Protein AF-A0A0F9Q976-F1 (afdb_monomer)

Sequence (298 aa):
MAKRFLDHSPHTVALVGMGPSIADLLTETLTQEFMPDFADEFWTINMASNMVHSDLVFWMDDLKDQERFKPGLMAVLRRRGTNVITSKAYPEILPNSYDFPLDKVGALAIDVFGKPYLNNGVAMAIAYALTRGVKIMKIYGADFSYPNRDYAESGRACVEAWIAVASARDMMQIQLCPKTSLFDSVLDKGVYGYSEQPIITLPNGDEYKYRSPGEVTAAYVAEDSSGKPSEEEKNDGIRGNVPGTESGVSDDSGDAPNGSNGADSTPPTGFARPGESLRDSGEAGRDEDGNSPGVAGG

Foldseek 3Di:
DDAFADDDFWQFEEEAEAAPQLVLVCVVCVVVVVDCPPTVFYEYEDCSVVVDPGQEYEPADDLVVCCVVPVVSLVVQQVVLHAYEYCGDDCVSHVRYGYQPQVQLQVVCCVQPVGSLDDDSLLSVLSSNLSSQHAEYEYGRLAQDDPPPPDPRPCLVSNLSSVCVCVVVNRYQYAYRQCHPRVPSVVDPADPPDPAHDWDQDPVRATETDDRSVRVPDDDDDDDPPPDDDPVVPDDSHPYDDSGDDDDDDDDDDDDDDDDDDDDDDDDDDDDDDDDDDDDDDDDDDDDDDDDDDDDDD

Secondary structure (DSSP, 8-state):
----------SEEEEE-SSTTHHHHHHHHHHTTT-TTS-SEEEEEGGGGGTS--SEEE--S-HHHHHHH-HHHHHHHHHHT-EEEESS--TTT-TTEEE--HHHHHHHHHHHHSS----SHHHHHHHHHHHHT--EEEEES-----TT-SSS-TTHHHHHHHHHHHHHTTS-EEEE-TT--GGGGGG--SSTT-SSPPEEE-TTS-EEE---HHHH--------TTTPPPGGGGS-------TT--PPPP------------------------------------------------

pLDDT: mean 74.38, std 26.74, range [26.28, 98.44]

Mean predicted aligned error: 14.95 Å

Organism: NCBI:txid412755

Nearest PDB structures (foldseek):
  3pvz-assembly2_C  TM=3.420E-01  e=1.094E-01  Aliivibrio fischeri ES114
  3pvz-assembly1_B  TM=3.008E-01  e=6.611E-02  Aliivibrio fischeri ES114
  3tva-assembly1_A  TM=2.465E-01  e=9.643E-02  Planctopirus limnophila DSM 3776
  3tva-assembly2_B  TM=2.423E-01  e=1.027E-01  Planctopirus limnophila DSM 3776
  3ow1-assembly3_E  TM=1.554E-01  e=1.027E-01  Chromohalobacter israelensis

Solvent-accessible surface area (backbone atoms only — not comparable to full-atom values): 18846 Å² total; per-residue (Å²): 131,83,88,45,70,81,90,76,70,53,52,30,34,35,40,33,33,78,25,80,28,37,58,50,53,51,59,57,40,72,75,50,72,68,46,80,83,76,39,74,36,33,34,17,36,56,71,28,49,78,81,45,85,49,59,33,31,43,39,54,62,51,55,70,62,42,43,72,75,39,45,71,59,45,52,50,50,50,71,69,61,46,37,30,36,14,64,48,53,44,51,91,74,29,72,46,35,15,26,52,64,54,68,65,40,33,52,54,27,33,74,75,68,74,37,64,80,59,80,44,62,68,32,45,52,53,47,46,36,62,77,53,59,24,43,35,39,38,44,26,8,67,44,53,69,64,94,93,51,94,80,82,40,77,45,50,71,45,35,51,51,52,51,49,51,27,50,77,64,75,57,26,49,62,27,61,45,73,64,25,41,55,93,40,46,60,70,57,77,67,67,83,94,53,96,64,82,65,73,46,73,44,98,87,70,51,49,38,54,79,72,52,73,76,66,72,59,58,75,89,70,86,70,69,89,83,78,64,85,64,84,71,81,78,70,72,101,61,65,67,72,64,73,57,64,90,84,85,83,92,82,92,82,89,85,88,91,86,81,92,84,89,88,90,87,86,88,82,89,84,91,82,86,87,88,81,83,92,78,87,85,83,91,85,78,90,81,82,89,82,81,88,82,88,84,88,89,136

Structure (mmCIF, N/CA/C/O backbone):
data_AF-A0A0F9Q976-F1
#
_entry.id   AF-A0A0F9Q976-F1
#
loop_
_atom_site.group_PDB
_atom_site.id
_atom_site.type_symbol
_atom_site.label_atom_id
_atom_site.label_alt_id
_atom_site.label_comp_id
_atom_site.label_asym_id
_atom_site.label_entity_id
_atom_site.label_seq_id
_atom_site.pdbx_PDB_ins_code
_atom_site.Cartn_x
_atom_site.Cartn_y
_atom_site.Cartn_z
_atom_site.occupancy
_atom_site.B_iso_or_equiv
_atom_site.auth_seq_id
_atom_site.auth_comp_id
_atom_site.auth_asym_id
_atom_site.auth_atom_id
_atom_site.pdbx_PDB_model_num
ATOM 1 N N . MET A 1 1 ? -11.245 -6.817 25.458 1.00 64.19 1 MET A N 1
ATOM 2 C CA . MET A 1 1 ? -12.264 -6.279 24.531 1.00 64.19 1 MET A CA 1
ATOM 3 C C . MET A 1 1 ? -12.308 -7.182 23.312 1.00 64.19 1 MET A C 1
ATOM 5 O O . MET A 1 1 ? -11.272 -7.748 22.981 1.00 64.19 1 MET A O 1
ATOM 9 N N . ALA A 1 2 ? -13.481 -7.372 22.709 1.00 84.12 2 ALA A N 1
ATOM 10 C CA . ALA A 1 2 ? -13.593 -8.101 21.447 1.00 84.12 2 ALA A CA 1
ATOM 11 C C . ALA A 1 2 ? -12.893 -7.311 20.328 1.00 84.12 2 ALA A C 1
ATOM 13 O O . ALA A 1 2 ? -12.964 -6.082 20.339 1.00 84.12 2 ALA A O 1
ATOM 14 N N . LYS A 1 3 ? -12.216 -8.004 19.401 1.00 91.44 3 LYS A N 1
ATOM 15 C CA . LYS A 1 3 ? -11.636 -7.366 18.209 1.00 91.44 3 LYS A CA 1
ATOM 16 C C . LYS A 1 3 ? -12.763 -6.806 17.332 1.00 91.44 3 LYS A C 1
ATOM 18 O O . LYS A 1 3 ? -13.793 -7.462 17.167 1.00 91.44 3 LYS A O 1
ATOM 23 N N . ARG A 1 4 ? -12.567 -5.616 16.769 1.00 95.81 4 ARG A N 1
ATOM 24 C CA . ARG A 1 4 ? -13.492 -4.904 15.885 1.00 95.81 4 ARG A CA 1
ATOM 25 C C . ARG A 1 4 ? -12.867 -4.785 14.499 1.00 95.81 4 ARG A C 1
ATOM 27 O O . ARG A 1 4 ? -12.051 -3.905 14.267 1.00 95.81 4 ARG A O 1
ATOM 34 N N . PHE A 1 5 ? -13.262 -5.645 13.569 1.00 96.81 5 PHE A N 1
ATOM 35 C CA . PHE A 1 5 ? -12.779 -5.594 12.187 1.00 96.81 5 PHE A CA 1
ATOM 36 C C . PHE A 1 5 ? -13.716 -4.778 11.299 1.00 96.81 5 PHE A C 1
ATOM 38 O O . PHE A 1 5 ? -14.930 -4.807 11.494 1.00 96.81 5 PHE A O 1
ATOM 45 N N . LEU A 1 6 ? -13.147 -4.050 10.338 1.00 96.44 6 LEU A N 1
ATOM 46 C CA . LEU A 1 6 ? -13.920 -3.363 9.308 1.00 96.44 6 LEU A CA 1
ATOM 47 C C . LEU A 1 6 ? -14.463 -4.391 8.308 1.00 96.44 6 LEU A C 1
ATOM 49 O O . LEU A 1 6 ? -13.721 -5.278 7.867 1.00 96.44 6 LEU A O 1
ATOM 53 N N . ASP A 1 7 ? -15.742 -4.268 7.958 1.00 93.31 7 ASP A N 1
ATOM 54 C CA . ASP A 1 7 ? -16.379 -5.111 6.953 1.00 93.31 7 ASP A CA 1
ATOM 55 C C . ASP A 1 7 ? -16.677 -4.318 5.681 1.00 93.31 7 ASP A C 1
ATOM 57 O O . ASP A 1 7 ? -17.561 -3.467 5.661 1.00 93.31 7 ASP A O 1
ATOM 61 N N . HIS A 1 8 ? -15.880 -4.576 4.646 1.00 94.38 8 HIS A N 1
ATOM 62 C CA . HIS A 1 8 ? -15.973 -3.961 3.324 1.00 94.38 8 HIS A CA 1
ATOM 63 C C . HIS A 1 8 ? -15.209 -4.802 2.288 1.00 94.38 8 HIS A C 1
ATOM 65 O O . HIS A 1 8 ? -14.290 -5.550 2.636 1.00 94.38 8 HIS A O 1
ATOM 71 N N . SER A 1 9 ? -15.583 -4.743 1.018 1.00 93.69 9 SER A N 1
ATOM 72 C CA . SER A 1 9 ? -14.962 -5.567 -0.028 1.00 93.69 9 SER A CA 1
ATOM 73 C C . SER A 1 9 ? -14.831 -4.785 -1.335 1.00 93.69 9 SER A C 1
ATOM 75 O O . SER A 1 9 ? -15.516 -5.130 -2.300 1.00 93.69 9 SER A O 1
ATOM 77 N N . PRO A 1 10 ? -14.005 -3.722 -1.363 1.00 96.75 10 PRO A N 1
ATOM 78 C CA . PRO A 1 10 ? -13.758 -2.986 -2.595 1.00 96.75 10 PRO A CA 1
ATOM 79 C C . PRO A 1 10 ? -13.066 -3.887 -3.621 1.00 96.75 10 P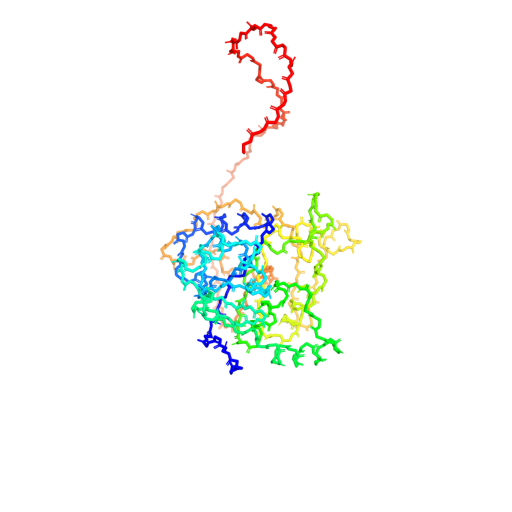RO A C 1
ATOM 81 O O . PRO A 1 10 ? -12.216 -4.715 -3.274 1.00 96.75 10 PRO A O 1
ATOM 84 N N . HIS A 1 11 ? -13.433 -3.725 -4.886 1.00 96.06 11 HIS A N 1
ATOM 85 C CA . HIS A 1 11 ? -12.792 -4.388 -6.012 1.00 96.06 11 HIS A CA 1
ATOM 86 C C . HIS A 1 11 ? -11.508 -3.650 -6.411 1.00 96.06 11 HIS A C 1
ATOM 88 O O . HIS A 1 11 ? -10.460 -4.284 -6.575 1.00 96.06 11 HIS A O 1
ATOM 94 N N . THR A 1 12 ? -11.574 -2.321 -6.504 1.00 95.56 12 THR A N 1
ATOM 95 C CA . THR A 1 12 ? -10.474 -1.442 -6.918 1.00 95.56 12 THR A CA 1
ATOM 96 C C . THR A 1 12 ? -10.137 -0.445 -5.815 1.00 95.56 12 THR A C 1
ATOM 98 O O . THR A 1 12 ? -11.009 0.265 -5.322 1.00 95.56 12 THR A O 1
ATOM 101 N N . VAL A 1 13 ? -8.861 -0.353 -5.444 1.00 97.06 13 VAL A N 1
ATOM 102 C CA . VAL A 1 13 ? -8.382 0.526 -4.367 1.00 97.06 13 VAL A CA 1
ATOM 103 C C . VAL A 1 13 ? -7.260 1.432 -4.858 1.00 97.06 13 VAL A C 1
ATOM 105 O O . VAL A 1 13 ? -6.313 0.965 -5.492 1.00 97.06 13 VAL A O 1
ATOM 108 N N . ALA A 1 14 ? -7.309 2.709 -4.482 1.00 96.25 14 ALA A N 1
ATOM 109 C CA . ALA A 1 14 ? -6.171 3.619 -4.575 1.00 96.25 14 ALA A CA 1
ATOM 110 C C . ALA A 1 14 ? -5.475 3.732 -3.209 1.00 96.25 14 ALA A C 1
ATOM 112 O O . ALA A 1 14 ? -6.012 4.323 -2.273 1.00 96.25 14 ALA A O 1
ATOM 113 N N . LEU A 1 15 ? -4.275 3.164 -3.083 1.00 98.06 15 LEU A N 1
ATOM 114 C CA . LEU A 1 15 ? -3.433 3.244 -1.893 1.00 98.06 15 LEU A CA 1
ATOM 115 C C . LEU A 1 15 ? -2.485 4.444 -1.987 1.00 98.06 15 LEU A C 1
ATOM 117 O O . LEU A 1 15 ? -1.652 4.524 -2.889 1.00 98.06 15 LEU A O 1
ATOM 121 N N . VAL A 1 16 ? -2.572 5.353 -1.018 1.00 97.12 16 VAL A N 1
ATOM 122 C CA . VAL A 1 16 ? -1.861 6.635 -1.033 1.00 97.12 16 VAL A CA 1
ATOM 123 C C . VAL A 1 16 ? -0.968 6.782 0.200 1.00 97.12 16 VAL A C 1
ATOM 125 O O . VAL A 1 16 ? -1.430 6.891 1.341 1.00 97.12 16 VAL A O 1
ATOM 128 N N . GLY A 1 17 ? 0.340 6.785 -0.038 1.00 95.06 17 GLY A N 1
ATOM 129 C CA . GLY A 1 17 ? 1.380 7.099 0.936 1.00 95.06 17 GLY A CA 1
ATOM 130 C C . GLY A 1 17 ? 1.711 8.594 1.002 1.00 95.06 17 GLY A C 1
ATOM 131 O O . GLY A 1 17 ? 0.929 9.442 0.587 1.00 95.06 17 GLY A O 1
ATOM 132 N N . MET A 1 18 ? 2.875 8.928 1.563 1.00 91.12 18 MET A N 1
ATOM 133 C CA . MET A 1 18 ? 3.323 10.317 1.789 1.00 91.12 18 MET A CA 1
ATOM 134 C C . MET A 1 18 ? 4.567 10.701 0.968 1.00 91.12 18 MET A C 1
ATOM 136 O O . MET A 1 18 ? 5.131 11.776 1.175 1.00 91.12 18 MET A O 1
ATOM 140 N N . GLY A 1 19 ? 5.030 9.807 0.097 1.00 89.69 19 GLY A N 1
ATOM 141 C CA . GLY A 1 19 ? 6.178 10.005 -0.778 1.00 89.69 19 GLY A CA 1
ATOM 142 C C . GLY A 1 19 ? 5.890 10.977 -1.929 1.00 89.69 19 GLY A C 1
ATOM 143 O O . GLY A 1 19 ? 4.727 11.238 -2.248 1.00 89.69 19 GLY A O 1
ATOM 144 N N . PRO A 1 20 ? 6.939 11.531 -2.562 1.00 89.06 20 PRO A N 1
ATOM 145 C CA . PRO A 1 20 ? 6.823 12.551 -3.607 1.00 89.06 20 PRO A CA 1
ATOM 146 C C . PRO A 1 20 ? 5.993 12.132 -4.829 1.00 89.06 20 PRO A C 1
ATOM 148 O O . PRO A 1 20 ? 5.375 12.994 -5.454 1.00 89.06 20 PRO A O 1
ATOM 151 N N . SER A 1 21 ? 5.917 10.838 -5.154 1.00 89.81 21 SER A N 1
ATOM 152 C CA . SER A 1 21 ? 5.110 10.331 -6.274 1.00 89.81 21 SER A CA 1
ATOM 153 C C . SER A 1 21 ? 3.598 10.477 -6.056 1.00 89.81 21 SER A C 1
ATOM 155 O O . SER A 1 21 ? 2.820 10.262 -6.981 1.00 89.81 21 SER A O 1
ATOM 157 N N . ILE A 1 22 ? 3.150 10.928 -4.874 1.00 91.00 22 ILE A N 1
ATOM 158 C CA . ILE A 1 22 ? 1.762 11.368 -4.656 1.00 91.00 22 ILE A CA 1
ATOM 159 C C . ILE A 1 22 ? 1.345 12.491 -5.624 1.00 91.00 22 ILE A C 1
ATOM 161 O O . ILE A 1 22 ? 0.165 12.646 -5.917 1.00 91.00 22 ILE A O 1
ATOM 165 N N . ALA A 1 23 ? 2.291 13.269 -6.159 1.00 89.31 23 ALA A N 1
ATOM 166 C CA . ALA A 1 23 ? 1.995 14.291 -7.163 1.00 89.31 23 ALA A CA 1
ATOM 167 C C . ALA A 1 23 ? 1.439 13.705 -8.477 1.00 89.31 23 ALA A C 1
ATOM 169 O O . ALA A 1 23 ? 0.699 14.390 -9.187 1.00 89.31 23 ALA A O 1
ATOM 170 N N . ASP A 1 24 ? 1.748 12.444 -8.792 1.00 88.50 24 ASP A N 1
ATOM 171 C CA . ASP A 1 24 ? 1.189 11.771 -9.967 1.00 88.50 24 ASP A CA 1
ATOM 172 C C . ASP A 1 24 ? -0.306 11.491 -9.777 1.00 88.50 24 ASP A C 1
ATOM 174 O O . ASP A 1 24 ? -1.074 11.707 -10.708 1.00 88.50 24 ASP A O 1
ATOM 178 N N . LEU A 1 25 ? -0.754 11.181 -8.549 1.00 89.25 25 LEU A N 1
ATOM 179 C CA . LEU A 1 25 ? -2.184 11.062 -8.238 1.00 89.25 25 LEU A CA 1
ATOM 180 C C . LEU A 1 25 ? -2.926 12.356 -8.572 1.00 89.25 25 LEU A C 1
ATOM 182 O O . LEU A 1 25 ? -4.001 12.320 -9.160 1.00 89.25 25 LEU A O 1
ATOM 186 N N . LEU A 1 26 ? -2.359 13.510 -8.209 1.00 84.62 26 LEU A N 1
ATOM 187 C CA . LEU A 1 26 ? -2.961 14.804 -8.537 1.00 84.62 26 LEU A CA 1
ATOM 188 C C . LEU A 1 26 ? -3.003 15.022 -10.050 1.00 84.62 26 LEU A C 1
ATOM 190 O O . LEU A 1 26 ? -4.003 15.500 -10.565 1.00 84.62 26 LEU A O 1
ATOM 194 N N . THR A 1 27 ? -1.943 14.651 -10.765 1.00 82.88 27 THR A N 1
ATOM 195 C CA . THR A 1 27 ? -1.877 14.804 -12.226 1.00 82.88 27 THR A CA 1
ATOM 196 C C . THR A 1 27 ? -2.947 13.957 -12.920 1.00 82.88 27 THR A C 1
ATOM 198 O O . THR A 1 27 ? -3.654 14.452 -13.799 1.00 82.88 27 THR A O 1
ATOM 201 N N . GLU A 1 28 ? -3.107 12.709 -12.482 1.00 80.88 28 GLU A N 1
ATOM 202 C CA . GLU A 1 28 ? -4.094 11.770 -13.021 1.00 80.88 28 GLU A CA 1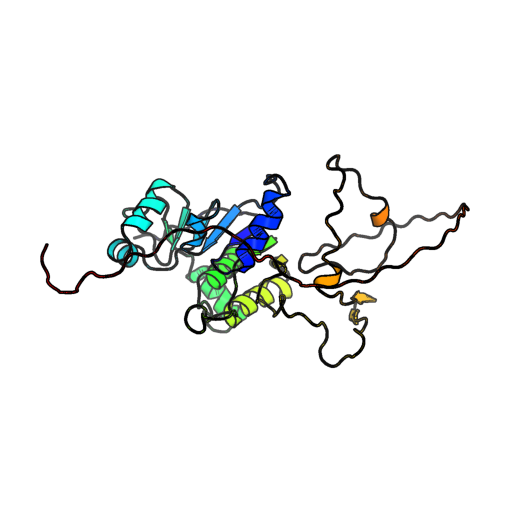
ATOM 203 C C . GLU A 1 28 ? -5.530 12.159 -12.648 1.00 80.88 28 GLU A C 1
ATOM 205 O O . GLU A 1 28 ? -6.424 12.109 -13.484 1.00 80.88 28 GLU A O 1
ATOM 210 N N . THR A 1 29 ? -5.771 12.605 -11.414 1.00 80.19 29 THR A N 1
ATOM 211 C CA . THR A 1 29 ? -7.143 12.855 -10.931 1.00 80.19 29 THR A CA 1
ATOM 212 C C . THR A 1 29 ? -7.665 14.259 -11.233 1.00 80.19 29 THR A C 1
ATOM 214 O O . THR A 1 29 ? -8.873 14.425 -11.400 1.00 80.19 29 THR A O 1
ATOM 217 N N . LEU A 1 30 ? -6.795 15.273 -11.345 1.00 76.38 30 LEU A N 1
ATOM 218 C CA . LEU A 1 30 ? -7.209 16.642 -11.691 1.00 76.38 30 LEU A CA 1
ATOM 219 C C . LEU A 1 30 ? -7.643 16.782 -13.151 1.00 76.38 30 LEU A C 1
ATOM 221 O O . LEU A 1 30 ? -8.434 17.667 -13.463 1.00 76.38 30 LEU A O 1
ATOM 225 N N . THR A 1 31 ? -7.108 15.944 -14.040 1.00 64.56 31 THR A N 1
ATOM 226 C CA . THR A 1 31 ? -7.406 15.993 -15.478 1.00 64.56 31 THR A CA 1
ATOM 227 C C . THR A 1 31 ? -8.560 15.071 -15.877 1.00 64.56 31 THR A C 1
ATOM 229 O O . THR A 1 31 ? -9.168 15.300 -16.917 1.00 64.56 31 THR A O 1
ATOM 232 N N . GLN A 1 32 ? -8.912 14.089 -15.037 1.00 58.03 32 GLN A N 1
ATOM 233 C CA . GLN A 1 32 ? -9.948 13.082 -15.307 1.00 58.03 32 GLN A CA 1
ATOM 234 C C . GLN A 1 32 ? -11.245 13.266 -14.498 1.00 58.03 32 GLN A C 1
ATOM 236 O O . GLN A 1 32 ? -11.909 12.287 -14.180 1.00 58.03 32 GLN A O 1
ATOM 241 N N . GLU A 1 33 ? -11.604 14.496 -14.114 1.00 50.00 33 GLU A N 1
ATOM 242 C CA . GLU A 1 33 ? -12.870 14.808 -13.417 1.00 50.00 33 GLU A CA 1
ATOM 243 C C . GLU A 1 33 ? -13.231 13.851 -12.256 1.00 50.00 33 GLU A C 1
ATOM 245 O O . GLU A 1 33 ? -14.399 13.526 -12.094 1.00 50.00 33 GLU A O 1
ATOM 250 N N . PHE A 1 34 ? -12.262 13.365 -11.463 1.00 55.56 34 PHE A N 1
ATOM 251 C CA . PHE A 1 34 ? -12.482 12.412 -10.353 1.00 55.56 34 PHE A CA 1
ATOM 252 C C . PHE A 1 34 ? -13.618 11.401 -10.636 1.00 55.56 34 PHE A C 1
ATOM 254 O O . PHE A 1 34 ? -14.579 11.307 -9.865 1.00 55.56 34 PHE A O 1
ATOM 261 N N . MET A 1 35 ? -13.566 10.730 -11.797 1.00 56.09 35 MET A N 1
ATOM 262 C CA . MET A 1 35 ? -14.664 9.862 -12.223 1.00 56.09 35 MET A CA 1
ATOM 263 C C . MET A 1 35 ? -14.960 8.806 -11.145 1.00 56.09 35 MET A C 1
ATOM 265 O O . MET A 1 35 ? -14.019 8.260 -10.559 1.00 56.09 35 MET A O 1
ATOM 269 N N . PRO A 1 36 ? -16.244 8.486 -10.890 1.00 58.19 36 PRO A N 1
ATOM 270 C CA . PRO A 1 36 ? -16.638 7.492 -9.887 1.00 58.19 36 PRO A CA 1
ATOM 271 C C . PRO A 1 36 ? -16.001 6.112 -10.115 1.00 58.19 36 PRO A C 1
ATOM 273 O O . PRO A 1 36 ? -15.880 5.340 -9.172 1.00 58.19 36 PRO A O 1
ATOM 276 N N . ASP A 1 37 ? -15.528 5.836 -11.331 1.00 73.12 37 ASP A N 1
ATOM 277 C CA . ASP A 1 37 ? -14.912 4.565 -11.712 1.00 73.12 37 ASP A CA 1
ATOM 278 C C . ASP A 1 37 ? -13.389 4.515 -11.456 1.00 73.12 37 ASP A C 1
ATOM 280 O O . ASP A 1 37 ? -12.738 3.516 -11.767 1.00 73.12 37 ASP A O 1
ATOM 284 N N . PHE A 1 38 ? -12.776 5.569 -10.892 1.00 85.88 38 PHE A N 1
ATOM 285 C CA . PHE A 1 38 ? -11.327 5.581 -10.653 1.00 85.88 38 PHE A CA 1
ATOM 286 C C . PHE A 1 38 ? -10.893 4.524 -9.624 1.00 85.88 38 PHE A C 1
ATOM 288 O O . PHE A 1 38 ? -9.898 3.826 -9.840 1.00 85.88 38 PHE A O 1
ATOM 295 N N . ALA A 1 39 ? -11.598 4.429 -8.500 1.00 90.81 39 ALA A N 1
ATOM 296 C CA . ALA A 1 39 ? -11.421 3.407 -7.472 1.00 90.81 39 ALA A CA 1
ATOM 297 C C . ALA A 1 39 ? -12.675 3.357 -6.590 1.00 90.81 39 ALA A C 1
ATOM 299 O O . ALA A 1 39 ? -13.277 4.398 -6.341 1.00 90.81 39 ALA A O 1
ATOM 300 N N . ASP A 1 40 ? -13.016 2.176 -6.068 1.00 93.62 40 ASP A N 1
ATOM 301 C CA . ASP A 1 40 ? -14.123 2.033 -5.115 1.00 93.62 40 ASP A CA 1
ATOM 302 C C . ASP A 1 40 ? -13.794 2.711 -3.783 1.00 93.62 40 ASP A C 1
ATOM 304 O O . ASP A 1 40 ? -14.676 3.249 -3.120 1.00 93.62 40 ASP A O 1
ATOM 308 N N . GLU A 1 41 ? -12.519 2.656 -3.374 1.00 95.31 41 GLU A N 1
ATOM 309 C CA . GLU A 1 41 ? -12.049 3.252 -2.128 1.00 95.31 41 GLU A CA 1
ATOM 310 C C . GLU A 1 41 ? -10.640 3.853 -2.248 1.00 95.31 41 GLU A C 1
ATOM 312 O O . GLU A 1 41 ? -9.720 3.273 -2.841 1.00 95.31 41 GLU A O 1
ATOM 317 N N . PHE A 1 42 ? -10.447 4.990 -1.582 1.00 95.38 42 PHE A N 1
ATOM 318 C CA . PHE A 1 42 ? -9.152 5.612 -1.327 1.00 95.38 42 PHE A CA 1
ATOM 319 C C . PHE A 1 42 ? -8.640 5.234 0.061 1.00 95.38 42 PHE A C 1
ATOM 321 O O . PHE A 1 42 ? -9.207 5.610 1.094 1.00 95.38 42 PHE A O 1
ATOM 328 N N . TRP A 1 43 ? -7.530 4.503 0.085 1.00 98.19 43 TRP A N 1
ATOM 329 C CA . TRP A 1 43 ? -6.856 4.059 1.298 1.00 98.19 43 TRP A CA 1
ATOM 330 C C . TRP A 1 43 ? -5.614 4.904 1.534 1.00 98.19 43 TRP A C 1
ATOM 332 O O . TRP A 1 43 ? -4.720 4.942 0.695 1.00 98.19 43 TRP A O 1
ATOM 342 N N . THR A 1 44 ? -5.507 5.562 2.683 1.00 97.81 44 THR A N 1
ATOM 343 C CA . THR A 1 44 ? -4.380 6.462 2.963 1.00 97.81 44 THR A CA 1
ATOM 344 C C . THR A 1 44 ? -3.525 6.000 4.131 1.00 97.81 44 THR A C 1
ATOM 346 O O . THR A 1 44 ? -4.017 5.436 5.108 1.00 97.81 44 THR A O 1
ATOM 349 N N . ILE A 1 45 ? -2.217 6.251 4.054 1.00 96.69 45 ILE A N 1
ATOM 350 C CA . ILE A 1 45 ? -1.271 5.943 5.131 1.00 96.69 45 ILE A CA 1
ATOM 351 C C . ILE A 1 45 ? -1.046 7.181 6.003 1.00 96.69 45 ILE A C 1
ATOM 353 O O . ILE A 1 45 ? -0.558 8.211 5.529 1.00 96.69 45 ILE A O 1
ATOM 357 N N . ASN A 1 46 ? -1.319 7.065 7.305 1.00 93.75 46 ASN A N 1
ATOM 358 C CA . ASN A 1 46 ? -1.037 8.100 8.304 1.00 93.75 46 ASN A CA 1
ATOM 359 C C . ASN A 1 46 ? -1.520 9.509 7.871 1.00 93.75 46 ASN A C 1
ATOM 361 O O . ASN A 1 46 ? -2.716 9.759 7.696 1.00 93.75 46 ASN A O 1
ATOM 365 N N . MET A 1 47 ? -0.580 10.448 7.690 1.00 91.31 47 MET A N 1
ATOM 366 C CA . MET A 1 47 ? -0.858 11.854 7.375 1.00 91.31 47 MET A CA 1
ATOM 367 C C . MET A 1 47 ? -1.277 12.084 5.925 1.00 91.31 47 MET A C 1
ATOM 369 O O . MET A 1 47 ? -1.761 13.177 5.638 1.00 91.31 47 MET A O 1
ATOM 373 N N . ALA A 1 48 ? -1.144 11.097 5.031 1.00 92.75 48 ALA A N 1
ATOM 374 C CA . ALA A 1 48 ? -1.656 11.213 3.664 1.00 92.75 48 ALA A CA 1
ATOM 375 C C . ALA A 1 48 ? -3.165 11.519 3.661 1.00 92.75 48 ALA A C 1
ATOM 377 O O . ALA A 1 48 ? -3.636 12.321 2.856 1.00 92.75 48 ALA A O 1
ATOM 378 N N . SER A 1 49 ? -3.891 11.010 4.666 1.00 92.88 49 SER A N 1
ATOM 379 C CA . SER A 1 49 ? -5.310 11.311 4.907 1.00 92.88 49 SER A CA 1
ATOM 380 C C . SER A 1 49 ? -5.627 12.803 5.059 1.00 92.88 49 SER A C 1
ATOM 382 O O . SER A 1 49 ? -6.785 13.202 4.970 1.00 92.88 49 SER A O 1
ATOM 384 N N . ASN A 1 50 ? -4.626 13.651 5.326 1.00 88.62 50 ASN A N 1
ATOM 385 C CA . ASN A 1 50 ? -4.815 15.094 5.440 1.00 88.62 50 ASN A CA 1
ATOM 386 C C . ASN A 1 50 ? -4.828 15.836 4.110 1.00 88.62 50 ASN A C 1
ATOM 388 O O . ASN A 1 50 ? -5.271 16.983 4.091 1.00 88.62 50 ASN A O 1
ATOM 392 N N . MET A 1 51 ? -4.327 15.215 3.047 1.00 84.81 51 MET A N 1
ATOM 393 C CA . MET A 1 51 ? -4.124 15.865 1.754 1.00 84.81 51 MET A CA 1
ATOM 394 C C . MET A 1 51 ? -5.134 15.416 0.703 1.00 84.81 51 MET A C 1
ATOM 396 O O . MET A 1 51 ? -5.444 16.190 -0.196 1.00 84.81 51 MET A O 1
ATOM 400 N N . VAL A 1 52 ? -5.646 14.191 0.818 1.00 86.56 52 VAL A N 1
ATOM 401 C CA . VAL A 1 52 ? -6.547 13.586 -0.169 1.00 86.56 52 VAL A CA 1
ATOM 402 C C . VAL A 1 52 ? -7.804 13.040 0.500 1.00 86.56 52 VAL A C 1
ATOM 404 O O . VAL A 1 52 ? -7.811 12.764 1.703 1.00 86.56 52 VAL A O 1
ATOM 407 N N . HIS A 1 53 ? -8.873 12.879 -0.283 1.00 88.44 53 HIS A N 1
ATOM 408 C CA . HIS A 1 53 ? -10.056 12.143 0.158 1.00 88.44 53 HIS A CA 1
ATOM 409 C C . HIS A 1 53 ? -9.658 10.736 0.637 1.00 88.44 53 HIS A C 1
ATOM 411 O O . HIS A 1 53 ? -8.693 10.155 0.146 1.00 88.44 53 HIS A O 1
ATOM 417 N N . SER A 1 54 ? -10.335 10.218 1.659 1.00 93.81 54 SER A N 1
ATOM 418 C CA . SER A 1 54 ? -10.018 8.916 2.250 1.00 93.81 54 SER A CA 1
ATOM 419 C C . SER A 1 54 ? -11.294 8.238 2.716 1.00 93.81 54 SER A C 1
ATOM 421 O O . SER A 1 54 ? -11.989 8.785 3.577 1.00 93.81 54 SER A O 1
ATOM 423 N N . ASP A 1 55 ? -11.531 7.031 2.219 1.00 95.81 55 ASP A N 1
ATOM 424 C CA . ASP A 1 55 ? -12.562 6.111 2.708 1.00 95.81 55 ASP A CA 1
ATOM 425 C C . ASP A 1 55 ? -12.042 5.306 3.903 1.00 95.81 55 ASP A C 1
ATOM 427 O O . ASP A 1 55 ? -12.764 5.028 4.870 1.00 95.81 55 ASP A O 1
ATOM 431 N N . LEU A 1 56 ? -10.741 5.003 3.873 1.00 98.00 56 LEU A N 1
ATOM 432 C CA . LEU A 1 56 ? -10.037 4.249 4.898 1.00 98.00 56 LEU A CA 1
ATOM 433 C C . LEU A 1 56 ? -8.649 4.840 5.164 1.00 98.00 56 LEU A C 1
ATOM 435 O O . LEU A 1 56 ? -7.887 5.132 4.247 1.00 98.00 56 LEU A O 1
ATOM 439 N N . VAL A 1 57 ? -8.290 4.966 6.439 1.00 98.00 57 VAL A N 1
ATOM 440 C CA . VAL A 1 57 ? -6.945 5.361 6.871 1.00 98.00 57 VAL A CA 1
ATOM 441 C C . VAL A 1 57 ? -6.268 4.193 7.577 1.00 98.00 57 VAL A C 1
ATOM 443 O O . VAL A 1 57 ? -6.793 3.663 8.555 1.00 98.00 57 VAL A O 1
ATOM 446 N N . PHE A 1 58 ? -5.067 3.831 7.140 1.00 98.19 58 PHE A N 1
ATOM 447 C CA . PHE A 1 58 ? -4.170 2.956 7.886 1.00 98.19 58 PHE A CA 1
ATOM 448 C C . PHE A 1 58 ? -3.299 3.807 8.805 1.00 98.19 58 PHE A C 1
ATOM 450 O O . PHE A 1 58 ? -2.336 4.450 8.374 1.00 98.19 58 PHE A O 1
ATOM 457 N N . TRP A 1 59 ? -3.651 3.795 10.086 1.00 96.25 59 TRP A N 1
ATOM 458 C CA . TRP A 1 59 ? -2.909 4.429 11.168 1.00 96.25 59 TRP A CA 1
ATOM 459 C C . TRP A 1 59 ? -2.384 3.360 12.117 1.00 96.25 59 TRP A C 1
ATOM 461 O O . TRP A 1 59 ? -2.963 3.093 13.168 1.00 96.25 59 TRP A O 1
ATOM 471 N N . MET A 1 60 ? -1.308 2.685 11.724 1.00 95.88 60 MET A N 1
ATOM 472 C CA . MET A 1 60 ? -0.890 1.453 12.399 1.00 95.88 60 MET A CA 1
ATOM 473 C C . MET A 1 60 ? -0.368 1.660 13.826 1.00 95.88 60 MET A C 1
ATOM 475 O O . MET A 1 60 ? -0.412 0.727 14.628 1.00 95.88 60 MET A O 1
ATOM 479 N N . ASP A 1 61 ? 0.060 2.874 14.167 1.00 93.88 61 ASP A N 1
ATOM 480 C CA . ASP A 1 61 ? 0.486 3.222 15.522 1.00 93.88 61 ASP A CA 1
ATOM 481 C C . ASP A 1 61 ? -0.675 3.122 16.528 1.00 93.88 61 ASP A C 1
ATOM 483 O O . ASP A 1 61 ? -1.825 3.411 16.190 1.00 93.88 61 ASP A O 1
ATOM 487 N N . ASP A 1 62 ? -0.375 2.751 17.777 1.00 95.25 62 ASP A N 1
ATOM 488 C CA . ASP A 1 62 ? -1.379 2.673 18.847 1.00 95.25 62 ASP A CA 1
ATOM 489 C C . ASP A 1 62 ? -2.006 4.056 19.110 1.00 95.25 62 ASP A C 1
ATOM 491 O O . ASP A 1 62 ? -1.313 5.044 19.373 1.00 95.25 62 ASP A O 1
ATOM 495 N N . LEU A 1 63 ? -3.340 4.135 19.038 1.00 95.00 63 LEU A N 1
ATOM 496 C CA . LEU A 1 63 ? -4.044 5.418 19.109 1.00 95.00 63 LEU A CA 1
ATOM 497 C C . LEU A 1 63 ? -3.941 6.103 20.479 1.00 95.00 63 LEU A C 1
ATOM 499 O O . LEU A 1 63 ? -4.074 7.324 20.525 1.00 95.00 63 LEU A O 1
ATOM 503 N N . LYS A 1 64 ? -3.686 5.383 21.583 1.00 95.25 64 LYS A N 1
ATOM 504 C CA . LYS A 1 64 ? -3.483 6.019 22.900 1.00 95.25 64 LYS A CA 1
ATOM 505 C C . LYS A 1 64 ? -2.178 6.794 22.936 1.00 95.25 64 LYS A C 1
ATOM 507 O O . LYS A 1 64 ? -2.145 7.934 23.404 1.00 95.25 64 LYS A O 1
ATOM 512 N N . ASP A 1 65 ? -1.120 6.194 22.404 1.00 95.00 65 ASP A N 1
ATOM 513 C CA . ASP A 1 65 ? 0.175 6.859 22.300 1.00 95.00 65 ASP A CA 1
ATOM 514 C C . ASP A 1 65 ? 0.088 8.058 21.347 1.00 95.00 65 ASP A C 1
ATOM 516 O O . ASP A 1 65 ? 0.610 9.138 21.641 1.00 95.00 65 ASP A O 1
ATOM 520 N N . GLN A 1 66 ? -0.650 7.911 20.243 1.00 94.00 66 GLN A N 1
ATOM 521 C CA . GLN A 1 66 ? -0.865 8.991 19.278 1.00 94.00 66 GLN A CA 1
ATOM 522 C C . GLN A 1 66 ? -1.750 10.116 19.821 1.00 94.00 66 GLN A C 1
ATOM 524 O O . GLN A 1 66 ? -1.471 11.277 19.535 1.00 94.00 66 GLN A O 1
ATOM 529 N N . GLU A 1 67 ? -2.771 9.831 20.632 1.00 93.88 67 GLU A N 1
ATOM 530 C CA . GLU A 1 67 ? -3.583 10.867 21.284 1.00 93.88 67 GLU A CA 1
ATOM 531 C C . GLU A 1 67 ? -2.742 11.703 22.254 1.00 93.88 67 GLU A C 1
ATOM 533 O O . GLU A 1 67 ? -2.878 12.926 22.292 1.00 93.88 67 GLU A O 1
ATOM 538 N N . ARG A 1 68 ? -1.802 11.075 22.970 1.00 93.94 68 ARG A N 1
ATOM 539 C CA . ARG A 1 68 ? -0.854 11.785 23.837 1.00 93.94 68 ARG A CA 1
ATOM 540 C C . ARG A 1 68 ? 0.163 12.607 23.043 1.00 93.94 68 ARG A C 1
ATOM 542 O O . ARG A 1 68 ? 0.474 13.729 23.437 1.00 93.94 68 ARG A O 1
ATOM 549 N N . PHE A 1 69 ? 0.715 12.049 21.967 1.00 92.06 69 PHE A N 1
ATOM 550 C CA . PHE A 1 69 ? 1.794 12.681 21.202 1.00 92.06 69 PHE A CA 1
ATOM 551 C C . PHE A 1 69 ? 1.290 13.740 20.209 1.00 92.06 69 PHE A C 1
ATOM 553 O O . PHE A 1 69 ? 1.954 14.751 19.988 1.00 92.06 69 PHE A O 1
ATOM 560 N N . LYS A 1 70 ? 0.115 13.524 19.605 1.00 89.94 70 LYS A N 1
ATOM 561 C CA . LYS A 1 70 ? -0.472 14.356 18.540 1.00 89.94 70 LYS A CA 1
ATOM 562 C C . LYS A 1 70 ? -1.992 14.537 18.727 1.00 89.94 70 LYS A C 1
ATOM 564 O O . LYS A 1 70 ? -2.772 14.190 17.834 1.00 89.94 70 LYS A O 1
ATOM 569 N N . PRO A 1 71 ? -2.451 15.149 19.833 1.00 91.44 71 PRO A N 1
ATOM 570 C CA . PRO A 1 71 ? -3.882 15.283 20.129 1.00 91.44 71 PRO A CA 1
ATOM 571 C C . PRO A 1 71 ? -4.662 16.043 19.044 1.00 91.44 71 PRO A C 1
ATOM 573 O O . PRO A 1 71 ? -5.772 15.654 18.685 1.00 91.44 71 PRO A O 1
ATOM 576 N N . GLY A 1 72 ? -4.076 17.096 18.460 1.00 91.00 72 GLY A N 1
ATOM 577 C CA . GLY A 1 72 ? -4.729 17.878 17.401 1.00 91.00 72 GLY A CA 1
ATOM 578 C C . GLY A 1 72 ? -5.008 17.070 16.130 1.00 91.00 72 GLY A C 1
ATOM 579 O O . GLY A 1 72 ? -6.024 17.264 15.471 1.00 91.00 72 GLY A O 1
ATOM 580 N N . LEU A 1 73 ? -4.144 16.109 15.819 1.00 87.00 73 LEU A N 1
ATOM 581 C CA . LEU A 1 73 ? -4.276 15.244 14.653 1.00 87.00 73 LEU A CA 1
ATOM 582 C C . LEU A 1 73 ? -5.347 14.170 14.858 1.00 87.00 73 LEU A C 1
ATOM 584 O O . LEU A 1 73 ? -6.154 13.930 13.963 1.00 87.00 73 LEU A O 1
ATOM 588 N N . MET A 1 74 ? -5.429 13.603 16.065 1.00 91.62 74 MET A N 1
ATOM 589 C CA . MET A 1 74 ? -6.544 12.727 16.438 1.00 91.62 74 MET A CA 1
ATOM 590 C C . MET A 1 74 ? -7.879 13.483 16.412 1.00 91.62 74 MET A C 1
ATOM 592 O O . MET A 1 74 ? -8.885 12.940 15.961 1.00 91.62 74 MET A O 1
ATOM 596 N N . ALA A 1 75 ? -7.898 14.761 16.809 1.00 92.06 75 ALA A N 1
ATOM 597 C CA . ALA A 1 75 ? -9.093 15.599 16.703 1.00 92.06 75 ALA A CA 1
ATOM 598 C C . ALA A 1 75 ? -9.537 15.820 15.243 1.00 92.06 75 ALA A C 1
ATOM 600 O O . ALA A 1 75 ? -10.739 15.838 14.970 1.00 92.06 75 ALA A O 1
ATOM 601 N N . VAL A 1 76 ? -8.595 15.946 14.300 1.00 91.25 76 VAL A N 1
ATOM 602 C CA . VAL A 1 76 ? -8.901 16.027 12.860 1.00 91.25 76 VAL A CA 1
ATOM 603 C C . VAL A 1 76 ? -9.525 14.724 12.359 1.00 91.25 76 VAL A C 1
ATOM 605 O O . VAL A 1 76 ? -10.591 14.774 11.745 1.00 91.25 76 VAL A O 1
ATOM 608 N N . LEU A 1 77 ? -8.927 13.567 12.663 1.00 92.38 77 LEU A N 1
ATOM 609 C CA . LEU A 1 77 ? -9.486 12.262 12.276 1.00 92.38 77 LEU A CA 1
ATOM 610 C C . LEU A 1 77 ? -10.885 12.049 12.864 1.00 92.38 77 LEU A C 1
ATOM 612 O O . LEU A 1 77 ? -11.810 11.662 12.151 1.00 92.38 77 LEU A O 1
ATOM 616 N N . ARG A 1 78 ? -11.070 12.389 14.147 1.00 92.88 78 ARG A N 1
ATOM 617 C CA . ARG A 1 78 ? -12.366 12.302 14.831 1.00 92.88 78 ARG A CA 1
ATOM 618 C C . ARG A 1 78 ? -13.426 13.172 14.154 1.00 92.88 78 ARG A C 1
ATOM 620 O O . ARG A 1 78 ? -14.563 12.738 14.021 1.00 92.88 78 ARG A O 1
ATOM 627 N N . ARG A 1 79 ? -13.057 14.383 13.718 1.00 92.94 79 ARG A N 1
ATOM 628 C CA . ARG A 1 79 ? -13.961 15.302 13.010 1.00 92.94 79 ARG A CA 1
ATOM 629 C C . ARG A 1 79 ? -14.348 14.783 11.626 1.00 92.94 79 ARG A C 1
ATOM 631 O O . ARG A 1 79 ? -15.495 14.959 11.237 1.00 92.94 79 ARG A O 1
ATOM 638 N N . ARG A 1 80 ? -13.408 14.182 10.887 1.00 91.00 80 ARG A N 1
ATOM 639 C CA . ARG A 1 80 ? -13.684 13.614 9.557 1.00 91.00 80 ARG A CA 1
ATOM 640 C C . ARG A 1 80 ? -14.614 12.410 9.626 1.00 91.00 80 ARG A C 1
ATOM 642 O O . ARG A 1 80 ? -15.422 12.227 8.728 1.00 91.00 80 ARG A O 1
ATOM 649 N N . GLY A 1 81 ? -14.494 11.596 10.675 1.00 93.50 81 GLY A N 1
ATOM 650 C CA . GLY A 1 81 ? -15.307 10.390 10.821 1.00 93.50 81 GLY A CA 1
ATOM 651 C C . GLY A 1 81 ? -14.948 9.278 9.830 1.00 93.50 81 GLY A C 1
ATOM 652 O O . GLY A 1 81 ? -15.703 8.319 9.715 1.00 93.50 81 GLY A O 1
ATOM 653 N N . THR A 1 82 ? -13.811 9.372 9.137 1.00 94.06 82 THR A N 1
ATOM 654 C CA . THR A 1 82 ? -13.299 8.313 8.255 1.00 94.06 82 THR A CA 1
ATOM 655 C C . THR A 1 82 ? -13.015 7.032 9.043 1.00 94.06 82 THR A C 1
ATOM 657 O O . THR A 1 82 ? -12.647 7.090 10.222 1.00 94.06 82 THR A O 1
ATOM 660 N N . ASN A 1 83 ? -13.162 5.870 8.403 1.00 97.62 83 ASN A N 1
ATOM 661 C CA . ASN A 1 83 ? -12.755 4.603 9.000 1.00 97.62 83 ASN A CA 1
ATOM 662 C C . ASN A 1 83 ? -11.232 4.568 9.186 1.00 97.62 83 ASN A C 1
ATOM 664 O O . ASN A 1 83 ? -10.477 4.959 8.297 1.00 97.62 83 ASN A O 1
ATOM 668 N N . VAL A 1 84 ? -10.768 4.090 10.340 1.00 97.94 84 VAL A N 1
ATOM 669 C CA . VAL A 1 84 ? -9.339 3.997 10.660 1.00 97.94 84 VAL A CA 1
ATOM 670 C C . VAL A 1 84 ? -9.000 2.573 11.068 1.00 97.94 84 VAL A C 1
ATOM 672 O O . VAL A 1 84 ? -9.487 2.095 12.088 1.00 97.94 84 VAL A O 1
ATOM 675 N N . ILE A 1 85 ? -8.137 1.899 10.315 1.00 98.44 85 ILE A N 1
ATOM 676 C CA . ILE A 1 85 ? -7.514 0.648 10.751 1.00 98.44 85 ILE A CA 1
ATOM 677 C C . ILE A 1 85 ? -6.207 0.971 11.475 1.00 98.44 85 ILE A C 1
ATOM 679 O O . ILE A 1 85 ? -5.382 1.743 10.990 1.00 98.44 85 ILE A O 1
ATOM 683 N N . THR A 1 86 ? -6.016 0.366 12.642 1.00 97.88 86 THR A N 1
ATOM 684 C CA . THR A 1 86 ? -4.855 0.576 13.517 1.00 97.88 86 THR A CA 1
ATOM 685 C C . THR A 1 86 ? -4.401 -0.745 14.144 1.00 97.88 86 THR A C 1
ATOM 687 O O . THR A 1 86 ? -5.084 -1.763 14.027 1.00 97.88 86 THR A O 1
ATOM 690 N N . SER A 1 87 ? -3.243 -0.768 14.811 1.00 96.25 87 SER A N 1
ATOM 691 C CA . SER A 1 87 ? -2.783 -1.948 15.561 1.00 96.25 87 SER A CA 1
ATOM 692 C C . SER A 1 87 ? -3.791 -2.403 16.617 1.00 96.25 87 SER A C 1
ATOM 694 O O . SER A 1 87 ? -3.906 -3.605 16.864 1.00 96.25 87 SER A O 1
ATOM 696 N N . LYS A 1 88 ? -4.539 -1.463 17.208 1.00 96.56 88 LYS A N 1
ATOM 697 C CA . LYS A 1 88 ? -5.620 -1.755 18.147 1.00 96.56 88 LYS A CA 1
ATOM 698 C C . LYS A 1 88 ? -6.701 -0.680 18.138 1.00 96.56 88 LYS A C 1
ATOM 700 O O . LYS A 1 88 ? -6.400 0.501 18.297 1.00 96.56 88 LYS A O 1
ATOM 705 N N . ALA A 1 89 ? -7.960 -1.089 18.004 1.00 97.00 89 ALA A N 1
ATOM 706 C CA . ALA A 1 89 ? -9.096 -0.174 18.013 1.00 97.00 89 ALA A CA 1
ATOM 707 C C . ALA A 1 89 ? -9.327 0.456 19.397 1.00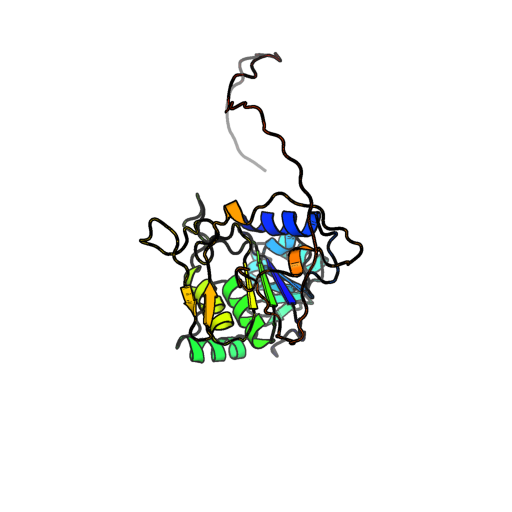 97.00 89 ALA A C 1
ATOM 709 O O . ALA A 1 89 ? -9.271 -0.220 20.428 1.00 97.00 89 ALA A O 1
ATOM 710 N N . TYR A 1 90 ? -9.678 1.742 19.393 1.00 96.19 90 TYR A N 1
ATOM 711 C CA . TYR A 1 90 ? -10.065 2.513 20.575 1.00 96.19 90 TYR A CA 1
ATOM 712 C C . TYR A 1 90 ? -11.260 3.414 20.226 1.00 96.19 90 TYR A C 1
ATOM 714 O O . TYR A 1 90 ? -11.068 4.593 19.915 1.00 96.19 90 TYR A O 1
ATOM 722 N N . PRO A 1 91 ? -12.501 2.885 20.226 1.00 95.38 91 PRO A N 1
ATOM 723 C CA . PRO A 1 91 ? -13.708 3.641 19.875 1.00 95.38 91 PRO A CA 1
ATOM 724 C C . PRO A 1 91 ? -13.927 4.916 20.703 1.00 95.38 91 PRO A C 1
ATOM 726 O O . PRO A 1 91 ? -14.566 5.858 20.240 1.00 95.38 91 PRO A O 1
ATOM 729 N N . GLU A 1 92 ? -13.383 4.972 21.916 1.00 93.88 92 GLU A N 1
ATOM 730 C CA . GLU A 1 92 ? -13.386 6.159 22.769 1.00 93.88 92 GLU A CA 1
ATOM 731 C C . GLU A 1 92 ? -12.475 7.288 22.239 1.00 93.88 92 GLU A C 1
ATOM 733 O O . GLU A 1 92 ? -12.772 8.473 22.427 1.00 93.88 92 GLU A O 1
ATOM 738 N N . ILE A 1 93 ? -11.405 6.940 21.515 1.00 94.06 93 ILE A N 1
ATOM 739 C CA . ILE A 1 93 ? -10.478 7.882 20.866 1.00 94.06 93 ILE A CA 1
ATOM 740 C C . ILE A 1 93 ? -10.936 8.182 19.438 1.00 94.06 93 ILE A C 1
ATOM 742 O O . ILE A 1 93 ? -11.020 9.331 19.026 1.00 94.06 93 ILE A O 1
ATOM 746 N N . LEU A 1 94 ? -11.276 7.159 18.665 1.00 95.69 94 LEU A N 1
ATOM 747 C CA . LEU A 1 94 ? -11.802 7.302 17.312 1.00 95.69 94 LEU A CA 1
ATOM 748 C C . LEU A 1 94 ? -12.984 6.338 17.168 1.00 95.69 94 LEU A C 1
ATOM 750 O O . LEU A 1 94 ? -12.748 5.133 17.062 1.00 95.69 94 LEU A O 1
ATOM 754 N N . PRO A 1 95 ? -14.244 6.824 17.140 1.00 95.19 95 PRO A N 1
ATOM 755 C CA . PRO A 1 95 ? -15.437 5.967 17.077 1.00 95.19 95 PRO A CA 1
ATOM 756 C C . PRO A 1 95 ? -15.435 4.954 15.926 1.00 95.19 95 PRO A C 1
ATOM 758 O O . PRO A 1 95 ? -15.947 3.840 16.080 1.00 95.19 95 PRO A O 1
ATOM 761 N N . ASN A 1 96 ? -14.803 5.329 14.811 1.00 96.31 96 ASN A N 1
ATOM 762 C CA . ASN A 1 96 ? -14.642 4.525 13.601 1.00 96.31 96 ASN A CA 1
ATOM 763 C C . ASN A 1 96 ? -13.234 3.912 13.501 1.00 96.31 96 ASN A C 1
ATOM 765 O O . ASN A 1 96 ? -12.697 3.774 12.407 1.00 96.31 96 ASN A O 1
ATOM 769 N N . SER A 1 97 ? -12.617 3.565 14.636 1.00 97.56 97 SER A N 1
ATOM 770 C CA . SER A 1 97 ? -11.393 2.758 14.654 1.00 97.56 97 SER A CA 1
ATOM 771 C C . SER A 1 97 ? -11.693 1.260 14.632 1.00 97.56 97 SER A C 1
ATOM 773 O O . SER A 1 97 ? -12.640 0.783 15.266 1.00 97.56 97 SER A O 1
ATOM 775 N N . TYR A 1 98 ? -10.854 0.524 13.911 1.00 98.38 98 TYR A N 1
ATOM 776 C CA . TYR A 1 98 ? -10.934 -0.911 13.685 1.00 98.38 98 TYR A CA 1
ATOM 777 C C . TYR A 1 98 ? -9.556 -1.542 13.893 1.00 98.38 98 TYR A C 1
ATOM 779 O O . TYR A 1 98 ? -8.519 -0.946 13.594 1.00 98.38 98 TYR A O 1
ATOM 787 N N . ASP A 1 99 ? -9.547 -2.759 14.420 1.00 98.38 99 ASP A N 1
ATOM 788 C CA . ASP A 1 99 ? -8.344 -3.556 14.576 1.00 98.38 99 ASP A CA 1
ATOM 789 C C . ASP A 1 99 ? -7.854 -4.012 13.203 1.00 98.38 99 ASP A C 1
ATOM 791 O O . ASP A 1 99 ? -8.623 -4.487 12.361 1.00 98.38 99 ASP A O 1
ATOM 795 N N . PHE A 1 100 ? -6.548 -3.943 12.993 1.00 98.19 100 PHE A N 1
ATOM 796 C CA . PHE A 1 100 ? -5.916 -4.639 11.890 1.00 98.19 100 PHE A CA 1
ATOM 797 C C . PHE A 1 100 ? -6.065 -6.157 12.101 1.00 98.19 100 PHE A C 1
ATOM 799 O O . PHE A 1 100 ? -5.778 -6.655 13.197 1.00 98.19 100 PHE A O 1
ATOM 806 N N . PRO A 1 101 ? -6.495 -6.935 11.089 1.00 97.19 101 PRO A N 1
ATOM 807 C CA . PRO A 1 101 ? -6.682 -8.380 11.210 1.00 97.19 101 PRO A CA 1
ATOM 808 C C . PRO A 1 101 ? -5.339 -9.123 11.172 1.00 97.19 101 PRO A C 1
ATOM 810 O O . PRO A 1 101 ? -5.072 -9.922 10.273 1.00 97.19 101 PRO A O 1
ATOM 813 N N . LEU A 1 102 ? -4.495 -8.871 12.178 1.00 97.00 102 LEU A N 1
ATOM 814 C CA . LEU A 1 102 ? -3.118 -9.356 12.259 1.00 97.00 102 LEU A CA 1
ATOM 815 C C . LEU A 1 102 ? -3.022 -10.877 12.142 1.00 97.00 102 LEU A C 1
ATOM 817 O O . LEU A 1 102 ? -2.106 -11.362 11.499 1.00 97.00 102 LEU A O 1
ATOM 821 N N . ASP A 1 103 ? -3.971 -11.628 12.701 1.00 96.50 103 ASP A N 1
ATOM 822 C CA . ASP A 1 103 ? -3.937 -13.094 12.637 1.00 96.50 103 ASP A CA 1
ATOM 823 C C . ASP A 1 103 ? -4.170 -13.590 11.199 1.00 96.50 103 ASP A C 1
ATOM 825 O O . ASP A 1 103 ? -3.482 -14.496 10.732 1.00 96.50 103 ASP A O 1
ATOM 829 N N . LYS A 1 104 ? -5.099 -12.958 10.463 1.00 96.25 104 LYS A N 1
ATOM 830 C CA . LYS A 1 104 ? -5.422 -13.314 9.072 1.00 96.25 104 LYS A CA 1
ATOM 831 C C . LYS A 1 104 ? -4.276 -12.947 8.132 1.00 96.25 104 LYS A C 1
ATOM 833 O O . LYS A 1 104 ? -3.854 -13.763 7.319 1.00 96.25 104 LYS A O 1
ATOM 838 N N . VAL A 1 105 ? -3.755 -11.729 8.271 1.00 97.00 105 VAL A N 1
ATOM 839 C CA . VAL A 1 105 ? -2.627 -11.241 7.466 1.00 97.00 105 VAL A CA 1
ATOM 840 C C . VAL A 1 105 ? -1.334 -11.971 7.837 1.00 97.00 105 VAL A C 1
ATOM 842 O O . VAL A 1 105 ? -0.553 -12.337 6.967 1.00 97.00 105 VAL A O 1
ATOM 845 N N . GLY A 1 106 ? -1.123 -12.242 9.123 1.00 97.12 106 GLY A N 1
ATOM 846 C CA . GLY A 1 106 ? 0.036 -12.960 9.642 1.00 97.12 106 GLY A CA 1
ATOM 847 C C . GLY A 1 106 ? 0.082 -14.414 9.183 1.00 97.12 106 GLY A C 1
ATOM 848 O O . GLY A 1 106 ? 1.158 -14.892 8.839 1.00 97.12 106 GLY A O 1
ATOM 849 N N . ALA A 1 107 ? -1.064 -15.097 9.101 1.00 97.75 107 ALA A N 1
ATOM 850 C CA . ALA A 1 107 ? -1.134 -16.439 8.524 1.00 97.75 107 ALA A CA 1
ATOM 851 C C . ALA A 1 107 ? -0.656 -16.451 7.061 1.00 97.75 107 ALA A C 1
ATOM 853 O O . ALA A 1 107 ? 0.183 -17.276 6.705 1.00 97.75 107 A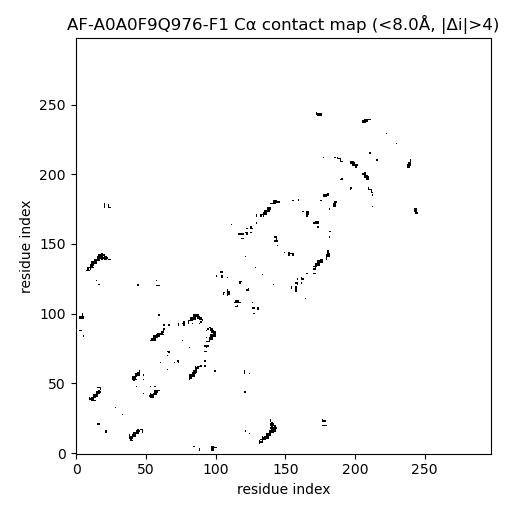LA A O 1
ATOM 854 N N . LEU A 1 108 ? -1.115 -15.491 6.246 1.00 96.69 108 LEU A N 1
ATOM 855 C CA . LEU A 1 108 ? -0.642 -15.322 4.868 1.00 96.69 108 LEU A CA 1
ATOM 856 C C . LEU A 1 108 ? 0.858 -14.988 4.819 1.00 96.69 108 LEU A C 1
ATOM 858 O O . LEU A 1 108 ? 1.598 -15.561 4.028 1.00 96.69 108 LEU A O 1
ATOM 862 N N . ALA A 1 109 ? 1.330 -14.099 5.692 1.00 97.00 109 ALA A N 1
ATOM 863 C CA . ALA A 1 109 ? 2.739 -13.722 5.748 1.00 97.00 109 ALA A CA 1
ATOM 864 C C . ALA A 1 109 ? 3.647 -14.913 6.099 1.00 97.00 109 ALA A C 1
ATOM 866 O O . ALA A 1 109 ? 4.709 -15.078 5.503 1.00 97.00 109 ALA A O 1
ATOM 867 N N . ILE A 1 110 ? 3.233 -15.761 7.044 1.00 97.94 110 ILE A N 1
ATOM 868 C CA . ILE A 1 110 ? 3.984 -16.959 7.441 1.00 97.94 110 ILE A CA 1
ATOM 869 C C . ILE A 1 110 ? 4.002 -17.993 6.311 1.00 97.94 110 ILE A C 1
ATOM 871 O O . ILE A 1 110 ? 5.064 -18.552 6.056 1.00 97.94 110 ILE A O 1
ATOM 875 N N . ASP A 1 111 ? 2.879 -18.214 5.621 1.00 96.44 111 ASP A N 1
ATOM 876 C CA . ASP A 1 111 ? 2.811 -19.106 4.450 1.00 96.44 111 ASP A CA 1
ATOM 877 C C . ASP A 1 111 ? 3.818 -18.699 3.366 1.00 96.44 111 ASP A C 1
ATOM 879 O O . ASP A 1 111 ? 4.549 -19.525 2.826 1.00 96.44 111 ASP A O 1
ATOM 883 N N . VAL A 1 112 ? 3.879 -17.403 3.076 1.00 95.31 112 VAL A N 1
ATOM 884 C CA . VAL A 1 112 ? 4.647 -16.875 1.949 1.00 95.31 112 VAL A CA 1
ATOM 885 C C . VAL A 1 112 ? 6.119 -16.650 2.303 1.00 95.31 112 VAL A C 1
ATOM 887 O O . VAL A 1 112 ? 7.008 -16.974 1.518 1.00 95.31 112 VAL A O 1
ATOM 890 N N . PHE A 1 113 ? 6.392 -16.068 3.472 1.00 96.50 113 PHE A N 1
ATOM 891 C CA . PHE A 1 113 ? 7.722 -15.580 3.851 1.00 96.50 113 PHE A CA 1
ATOM 892 C C . PHE A 1 113 ? 8.360 -16.361 5.004 1.00 96.50 113 PHE A C 1
ATOM 894 O O . PHE A 1 113 ? 9.479 -16.038 5.409 1.00 96.50 113 PHE A O 1
ATOM 901 N N . GLY A 1 114 ? 7.650 -17.322 5.606 1.00 97.12 114 GLY A N 1
ATOM 902 C CA . GLY A 1 114 ? 8.094 -18.037 6.810 1.00 97.12 114 GLY A CA 1
ATOM 903 C C . GLY A 1 114 ? 8.158 -17.164 8.070 1.00 97.12 114 GLY A C 1
ATOM 904 O O . GLY A 1 114 ? 8.653 -17.601 9.108 1.00 97.12 114 GLY A O 1
ATOM 905 N N . LYS A 1 115 ? 7.693 -15.911 7.995 1.00 95.25 115 LYS A N 1
ATOM 906 C CA . LYS A 1 115 ? 7.688 -14.932 9.089 1.00 95.25 115 LYS A CA 1
ATOM 907 C C . LYS A 1 115 ? 6.613 -13.865 8.837 1.00 95.25 115 LYS A C 1
ATOM 909 O O . LYS A 1 115 ? 6.239 -13.666 7.687 1.00 95.25 115 LYS A O 1
ATOM 914 N N . PRO A 1 116 ? 6.184 -13.091 9.847 1.00 91.75 116 PRO A N 1
ATOM 915 C CA . PRO A 1 116 ? 5.144 -12.068 9.695 1.00 91.75 116 PRO A CA 1
ATOM 916 C C . PRO A 1 116 ? 5.481 -10.860 8.802 1.00 91.75 116 PRO A C 1
ATOM 918 O O . PRO A 1 116 ? 4.868 -9.837 9.016 1.00 91.75 116 PRO A O 1
ATOM 921 N N . TYR A 1 117 ? 6.471 -10.902 7.904 1.00 95.56 117 TYR A N 1
ATOM 922 C CA . TYR A 1 117 ? 7.131 -9.765 7.230 1.00 95.56 117 TYR A CA 1
ATOM 923 C C . TYR A 1 117 ? 6.215 -8.554 6.903 1.00 95.56 117 TYR A C 1
ATOM 925 O O . TYR A 1 117 ? 5.666 -8.451 5.815 1.00 95.56 117 TYR A O 1
ATOM 933 N N . LEU A 1 118 ? 6.045 -7.637 7.865 1.00 94.81 118 LEU A N 1
ATOM 934 C CA . LEU A 1 118 ? 5.095 -6.512 7.853 1.00 94.81 118 LEU A CA 1
ATOM 935 C C . LEU A 1 118 ? 5.747 -5.333 8.590 1.00 94.81 118 LEU A C 1
ATOM 937 O O . LEU A 1 118 ? 5.491 -5.104 9.770 1.00 94.81 118 LEU A O 1
ATOM 941 N N . ASN A 1 119 ? 6.683 -4.643 7.941 1.00 92.06 119 ASN A N 1
ATOM 942 C CA . ASN A 1 119 ? 7.548 -3.670 8.622 1.00 92.06 119 ASN A CA 1
ATOM 943 C C . ASN A 1 119 ? 7.102 -2.204 8.495 1.00 92.06 119 ASN A C 1
ATOM 945 O O . ASN A 1 119 ? 7.708 -1.341 9.124 1.00 92.06 119 ASN A O 1
ATOM 949 N N . ASN A 1 120 ? 6.075 -1.908 7.695 1.00 93.38 120 ASN A N 1
ATOM 950 C CA . ASN A 1 120 ? 5.531 -0.562 7.546 1.00 93.38 120 ASN A CA 1
ATOM 951 C C . ASN A 1 120 ? 4.042 -0.585 7.158 1.00 93.38 120 ASN A C 1
ATOM 953 O O . ASN A 1 120 ? 3.504 -1.616 6.751 1.00 93.38 120 ASN A O 1
ATOM 957 N N . GLY A 1 121 ? 3.383 0.573 7.270 1.00 95.56 121 GLY A N 1
ATOM 958 C CA . GLY A 1 121 ? 1.949 0.711 6.998 1.00 95.56 121 GLY A CA 1
ATOM 959 C C . GLY A 1 121 ? 1.546 0.402 5.552 1.00 95.56 121 GLY A C 1
ATOM 960 O O . GLY A 1 121 ? 0.477 -0.160 5.343 1.00 95.56 121 GLY A O 1
ATOM 961 N N . VAL A 1 122 ? 2.406 0.693 4.569 1.00 97.00 122 VAL A N 1
ATOM 962 C CA . VAL A 1 122 ? 2.140 0.398 3.148 1.00 97.00 122 VAL A CA 1
ATOM 963 C C . VAL A 1 122 ? 2.072 -1.116 2.926 1.00 97.00 122 VAL A C 1
ATOM 965 O O . VAL A 1 122 ? 1.088 -1.617 2.391 1.00 97.00 122 VAL A O 1
ATOM 968 N N . ALA A 1 123 ? 3.072 -1.862 3.407 1.00 97.12 123 ALA A N 1
ATOM 969 C CA . ALA A 1 123 ? 3.107 -3.321 3.327 1.00 97.12 123 ALA A CA 1
ATOM 970 C C . ALA A 1 123 ? 1.906 -3.951 4.045 1.00 97.12 123 ALA A C 1
ATOM 972 O O . ALA A 1 123 ? 1.286 -4.879 3.529 1.00 97.12 123 ALA A O 1
ATOM 973 N N . MET A 1 124 ? 1.541 -3.416 5.214 1.00 97.94 124 MET A N 1
ATOM 974 C CA . MET A 1 124 ? 0.364 -3.872 5.953 1.00 97.94 124 MET A CA 1
ATOM 975 C C . MET A 1 124 ? -0.942 -3.623 5.188 1.00 97.94 124 MET A C 1
ATOM 977 O O . MET A 1 124 ? -1.799 -4.504 5.184 1.00 97.94 124 MET A O 1
ATOM 981 N N . ALA A 1 125 ? -1.089 -2.482 4.510 1.00 98.38 125 ALA A N 1
ATOM 982 C CA . ALA A 1 125 ? -2.262 -2.178 3.689 1.00 98.38 125 ALA A CA 1
ATOM 983 C C . ALA A 1 125 ? -2.371 -3.099 2.460 1.00 98.38 125 ALA A C 1
ATOM 985 O O . ALA A 1 125 ? -3.450 -3.623 2.186 1.00 98.38 125 ALA A O 1
ATOM 986 N N . ILE A 1 126 ? -1.257 -3.376 1.772 1.00 98.38 126 ILE A N 1
ATOM 987 C CA . ILE A 1 126 ? -1.221 -4.321 0.639 1.00 98.38 126 ILE A CA 1
ATOM 988 C C . ILE A 1 126 ? -1.596 -5.728 1.113 1.00 98.38 126 ILE A C 1
ATOM 990 O O . ILE A 1 126 ? -2.462 -6.383 0.534 1.00 98.38 126 ILE A O 1
ATOM 994 N N . ALA A 1 127 ? -0.997 -6.189 2.212 1.00 97.81 127 ALA A N 1
ATOM 995 C CA . ALA A 1 127 ? -1.294 -7.503 2.766 1.00 97.81 127 ALA A CA 1
ATOM 996 C C . ALA A 1 127 ? -2.755 -7.607 3.244 1.00 97.81 127 ALA A C 1
ATOM 998 O O . ALA A 1 127 ? -3.408 -8.634 3.052 1.00 97.81 127 ALA A O 1
ATOM 999 N N . TYR A 1 128 ? -3.306 -6.530 3.811 1.00 98.38 128 TYR A N 1
ATOM 1000 C CA . TYR A 1 128 ? -4.726 -6.436 4.140 1.00 98.38 128 TYR A CA 1
ATOM 1001 C C . TYR A 1 128 ? -5.610 -6.572 2.895 1.00 98.38 128 TYR A C 1
ATOM 1003 O O . TYR A 1 128 ? -6.532 -7.392 2.912 1.00 98.38 128 TYR A O 1
ATOM 1011 N N . ALA A 1 129 ? -5.296 -5.857 1.810 1.00 98.38 129 ALA A N 1
ATOM 1012 C CA . ALA A 1 129 ? -6.027 -5.912 0.542 1.00 98.38 129 ALA A CA 1
ATOM 1013 C C . ALA A 1 129 ? -6.118 -7.336 -0.018 1.00 98.38 129 ALA A C 1
ATOM 1015 O O . ALA A 1 129 ? -7.212 -7.802 -0.348 1.00 98.38 129 ALA A O 1
ATOM 1016 N N . LEU A 1 130 ? -5.001 -8.072 -0.001 1.00 97.25 130 LEU A N 1
ATOM 1017 C CA . LEU A 1 130 ? -4.960 -9.481 -0.401 1.00 97.25 130 LEU A CA 1
ATOM 1018 C C . LEU A 1 130 ? -5.925 -10.338 0.428 1.00 97.25 130 LEU A C 1
ATOM 1020 O O . LEU A 1 130 ? -6.635 -11.183 -0.112 1.00 97.25 130 LEU A O 1
ATOM 1024 N N . THR A 1 131 ? -6.018 -10.097 1.740 1.00 95.69 131 THR A N 1
ATOM 1025 C CA . THR A 1 131 ? -6.962 -10.832 2.601 1.00 95.69 131 THR A CA 1
ATOM 1026 C C . THR A 1 131 ? -8.423 -10.396 2.457 1.00 95.69 131 THR A C 1
ATOM 1028 O O . THR A 1 131 ? -9.310 -11.128 2.917 1.00 95.69 131 THR A O 1
ATOM 1031 N N . ARG A 1 132 ? -8.691 -9.223 1.868 1.00 96.12 132 ARG A N 1
ATOM 1032 C CA . ARG A 1 132 ? -10.041 -8.751 1.512 1.00 96.12 132 ARG A CA 1
ATOM 1033 C C . ARG A 1 132 ? -10.447 -9.132 0.088 1.00 96.12 132 ARG A C 1
ATOM 1035 O O . ARG A 1 132 ? -11.628 -9.050 -0.220 1.00 96.12 132 ARG A O 1
ATOM 1042 N N . GLY A 1 133 ? -9.510 -9.606 -0.733 1.00 96.44 133 GLY A N 1
ATOM 1043 C CA . GLY A 1 133 ? -9.778 -10.011 -2.111 1.00 96.44 133 GLY A CA 1
ATOM 1044 C C . GLY A 1 133 ? -9.885 -8.842 -3.091 1.00 96.44 133 GLY A C 1
ATOM 1045 O O . GLY A 1 133 ? -10.542 -9.005 -4.118 1.00 96.44 133 GLY A O 1
ATOM 1046 N N . VAL A 1 134 ? -9.249 -7.705 -2.780 1.00 98.00 134 VAL A N 1
ATOM 1047 C CA . VAL A 1 134 ? -9.088 -6.579 -3.716 1.00 98.00 134 VAL A CA 1
ATOM 1048 C C . VAL A 1 134 ? -8.437 -7.092 -4.998 1.00 98.00 134 VAL A C 1
ATOM 1050 O O . VAL A 1 134 ? -7.500 -7.891 -4.942 1.00 98.00 134 VAL A O 1
ATOM 1053 N N . LYS A 1 135 ? -8.955 -6.663 -6.148 1.00 97.12 135 LYS A N 1
ATOM 1054 C CA . LYS A 1 135 ? -8.527 -7.142 -7.466 1.00 97.12 135 LYS A CA 1
ATOM 1055 C C . LYS A 1 135 ? -7.569 -6.198 -8.150 1.00 97.12 135 LYS A C 1
ATOM 1057 O O . LYS A 1 135 ? -6.643 -6.676 -8.793 1.00 97.12 135 LYS A O 1
ATOM 1062 N N . ILE A 1 136 ? -7.741 -4.895 -7.957 1.00 96.44 136 ILE A N 1
ATOM 1063 C CA . ILE A 1 136 ? -6.877 -3.876 -8.547 1.00 96.44 136 ILE A CA 1
ATOM 1064 C C . ILE A 1 136 ? -6.422 -2.929 -7.444 1.00 96.44 136 ILE A C 1
ATOM 1066 O O . ILE A 1 136 ? -7.241 -2.380 -6.706 1.00 96.44 136 ILE A O 1
ATOM 1070 N N . MET A 1 137 ? -5.114 -2.720 -7.337 1.00 97.38 137 MET A N 1
ATOM 1071 C CA . MET A 1 137 ? -4.537 -1.735 -6.432 1.00 97.38 137 MET A CA 1
ATOM 1072 C C . MET A 1 137 ? -3.650 -0.755 -7.191 1.00 97.38 137 MET A C 1
ATOM 1074 O O . MET A 1 137 ? -2.625 -1.137 -7.756 1.00 97.38 137 MET A O 1
ATOM 1078 N N . LYS A 1 138 ? -4.027 0.521 -7.132 1.00 96.06 138 LYS A N 1
ATOM 1079 C CA . LYS A 1 138 ? -3.247 1.656 -7.626 1.00 96.06 138 LYS A CA 1
ATOM 1080 C C . LYS A 1 138 ? -2.420 2.221 -6.480 1.00 96.06 138 LYS A C 1
ATOM 1082 O O . LYS A 1 138 ? -2.980 2.496 -5.422 1.00 96.06 138 LYS A O 1
ATOM 1087 N N . ILE A 1 139 ? -1.111 2.373 -6.648 1.00 96.25 139 ILE A N 1
ATOM 1088 C CA . ILE A 1 139 ? -0.210 2.783 -5.563 1.00 96.25 139 ILE A CA 1
ATOM 1089 C C . ILE A 1 139 ? 0.442 4.124 -5.895 1.00 96.25 139 ILE A C 1
ATOM 1091 O O . ILE A 1 139 ? 1.150 4.248 -6.893 1.00 96.25 139 ILE A O 1
ATOM 1095 N N . TYR A 1 140 ? 0.265 5.094 -4.998 1.00 95.06 140 TYR A N 1
ATOM 1096 C CA . TYR A 1 140 ? 0.837 6.438 -5.090 1.00 95.06 140 TYR A CA 1
ATOM 1097 C C . TYR A 1 140 ? 1.547 6.812 -3.794 1.00 95.06 140 TYR A C 1
ATOM 1099 O O . TYR A 1 140 ? 1.111 6.441 -2.704 1.00 95.06 140 TYR A O 1
ATOM 1107 N N . GLY A 1 141 ? 2.636 7.577 -3.874 1.00 92.75 141 GLY A N 1
ATOM 1108 C CA . GLY A 1 141 ? 3.334 8.087 -2.689 1.00 92.75 141 GLY A CA 1
ATOM 1109 C C . GLY A 1 141 ? 3.949 6.997 -1.803 1.00 92.75 141 GLY A C 1
ATOM 1110 O O . GLY A 1 141 ? 4.240 7.248 -0.634 1.00 92.75 141 GLY A O 1
ATOM 1111 N N . ALA A 1 142 ? 4.129 5.783 -2.321 1.00 92.88 142 ALA A N 1
ATOM 1112 C CA . ALA A 1 142 ? 4.849 4.700 -1.657 1.00 92.88 142 ALA A CA 1
ATOM 1113 C C . ALA A 1 142 ? 6.319 4.712 -2.091 1.00 92.88 142 ALA A C 1
ATOM 1115 O O . ALA A 1 142 ? 6.831 3.738 -2.632 1.00 92.88 142 ALA A O 1
ATOM 1116 N N . ASP A 1 143 ? 6.978 5.849 -1.902 1.00 89.50 143 ASP A N 1
ATOM 1117 C CA . ASP A 1 143 ? 8.386 6.002 -2.240 1.00 89.50 143 ASP A CA 1
ATOM 1118 C C . ASP A 1 143 ? 9.271 5.621 -1.062 1.00 89.50 143 ASP A C 1
ATOM 1120 O O . ASP A 1 143 ? 8.862 5.766 0.084 1.00 89.50 143 ASP A O 1
ATOM 1124 N N . PHE A 1 144 ? 10.461 5.107 -1.361 1.00 86.88 144 PHE A N 1
ATOM 1125 C CA . PHE A 1 144 ? 11.444 4.666 -0.370 1.00 86.88 144 PHE A CA 1
ATOM 1126 C C . PHE A 1 144 ? 12.882 5.029 -0.765 1.00 86.88 144 PHE A C 1
ATOM 1128 O O . PHE A 1 144 ? 13.849 4.583 -0.144 1.00 86.88 144 PHE A O 1
ATOM 1135 N N . SER A 1 145 ? 13.064 5.762 -1.865 1.00 76.81 145 SER A N 1
ATOM 1136 C CA . SER A 1 145 ? 14.378 6.179 -2.353 1.00 76.81 145 SER A CA 1
ATOM 1137 C C . SER A 1 145 ? 14.272 7.562 -2.991 1.00 76.81 145 SER A C 1
ATOM 1139 O O . SER A 1 145 ? 13.878 7.689 -4.147 1.00 76.81 145 SER A O 1
ATOM 1141 N N . TYR A 1 146 ? 14.610 8.608 -2.235 1.00 71.44 146 TYR A N 1
ATOM 1142 C CA . TYR A 1 146 ? 14.713 9.980 -2.739 1.00 71.44 146 TYR A CA 1
ATOM 1143 C C . TYR A 1 146 ? 15.698 10.817 -1.904 1.00 71.44 146 TYR A C 1
ATOM 1145 O O . TYR A 1 146 ? 15.953 10.491 -0.740 1.00 71.44 146 TYR A O 1
ATOM 1153 N N . PRO A 1 147 ? 16.272 11.896 -2.476 1.00 58.66 147 PRO A N 1
ATOM 1154 C CA . PRO A 1 147 ? 17.273 12.707 -1.789 1.00 58.66 147 PRO A CA 1
ATOM 1155 C C . PRO A 1 147 ? 16.745 13.270 -0.459 1.00 58.66 147 PRO A C 1
ATOM 1157 O O . PRO A 1 147 ? 15.654 13.838 -0.416 1.00 58.66 147 PRO A O 1
ATOM 1160 N N . ASN A 1 148 ? 17.553 13.176 0.604 1.00 56.94 148 ASN A N 1
ATOM 1161 C CA . ASN A 1 148 ? 17.331 13.763 1.940 1.00 56.94 148 ASN A CA 1
ATOM 1162 C C . ASN A 1 148 ? 16.407 13.012 2.925 1.00 56.94 148 ASN A C 1
ATOM 1164 O O . ASN A 1 148 ? 15.987 13.611 3.920 1.00 56.94 148 ASN A O 1
ATOM 1168 N N . ARG A 1 149 ? 16.116 11.716 2.735 1.00 56.28 149 ARG A N 1
ATOM 1169 C CA . ARG A 1 149 ? 15.434 10.891 3.760 1.00 56.28 149 ARG A CA 1
ATOM 1170 C C . ARG A 1 149 ? 15.962 9.456 3.846 1.00 56.28 149 ARG A C 1
ATOM 1172 O O . ARG A 1 149 ? 15.216 8.495 3.720 1.00 56.28 149 ARG A O 1
ATOM 1179 N N . ASP A 1 150 ? 17.230 9.307 4.211 1.00 50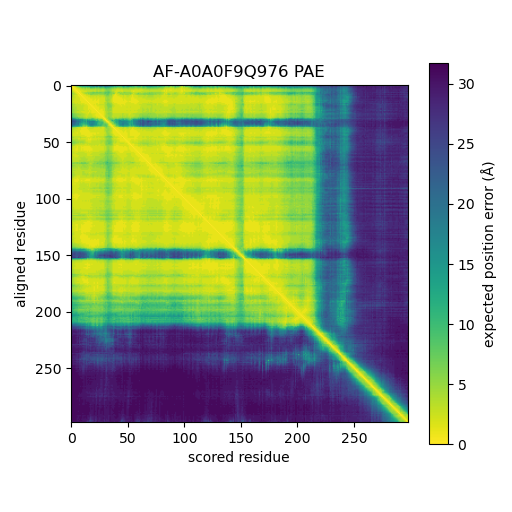.28 150 ASP A N 1
ATOM 1180 C CA . ASP A 1 150 ? 17.829 7.979 4.436 1.00 50.28 150 ASP A CA 1
ATOM 1181 C C . ASP A 1 150 ? 17.293 7.261 5.696 1.00 50.28 150 ASP A C 1
ATOM 1183 O O . ASP A 1 150 ? 17.574 6.086 5.910 1.00 50.28 150 ASP A O 1
ATOM 1187 N N . TYR A 1 151 ? 16.515 7.949 6.547 1.00 44.78 151 TYR A N 1
ATOM 1188 C CA . TYR A 1 151 ? 16.124 7.443 7.871 1.00 44.78 151 TYR A CA 1
ATOM 1189 C C . TYR A 1 151 ? 14.624 7.158 8.060 1.00 44.78 151 TYR A C 1
ATOM 1191 O O . TYR A 1 151 ? 14.258 6.482 9.017 1.00 44.78 151 TYR A O 1
ATOM 1199 N N . ALA A 1 152 ? 13.739 7.664 7.190 1.00 47.56 152 ALA A N 1
ATOM 1200 C CA . ALA A 1 152 ? 12.287 7.617 7.426 1.00 47.56 152 ALA A CA 1
ATOM 1201 C C . ALA A 1 152 ? 11.549 6.492 6.678 1.00 47.56 152 ALA A C 1
ATOM 1203 O O . ALA A 1 152 ? 10.372 6.262 6.944 1.00 47.56 152 ALA A O 1
ATOM 1204 N N . GLU A 1 153 ? 12.215 5.788 5.761 1.00 59.22 153 GLU A N 1
ATOM 1205 C CA . GLU A 1 153 ? 11.559 4.864 4.825 1.00 59.22 153 GLU A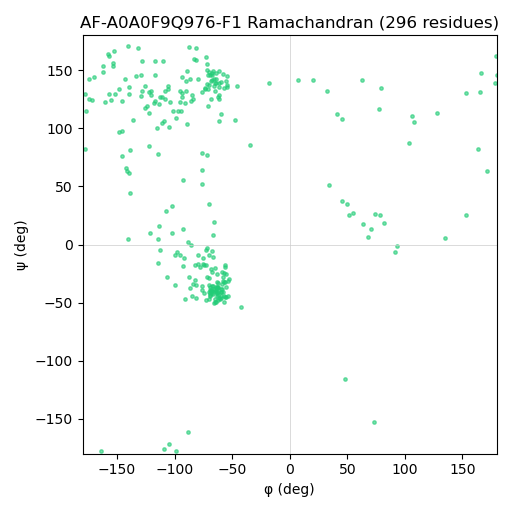 CA 1
ATOM 1206 C C . GLU A 1 153 ? 12.357 3.566 4.624 1.00 59.22 153 GLU A C 1
ATOM 1208 O O . GLU A 1 153 ? 12.496 3.030 3.525 1.00 59.22 153 GLU A O 1
ATOM 1213 N N . SER A 1 154 ? 12.856 2.980 5.717 1.00 70.94 154 SER A N 1
ATOM 1214 C CA . SER A 1 154 ? 13.215 1.561 5.678 1.00 70.94 154 SER A CA 1
ATOM 1215 C C . SER A 1 154 ? 11.957 0.737 5.385 1.00 70.94 154 SER A C 1
ATOM 1217 O O . SER A 1 154 ? 10.951 0.871 6.083 1.00 70.94 154 SER A O 1
ATOM 1219 N N . GLY A 1 155 ? 12.008 -0.146 4.389 1.00 86.69 155 GLY A N 1
ATOM 1220 C CA . GLY A 1 155 ? 10.931 -1.109 4.146 1.00 86.69 155 GLY A CA 1
ATOM 1221 C C . GLY A 1 155 ? 10.481 -1.277 2.702 1.00 86.69 155 GLY A C 1
ATOM 1222 O O . GLY A 1 155 ? 9.579 -2.083 2.479 1.00 86.69 155 GLY A O 1
ATOM 1223 N N . ARG A 1 156 ? 11.156 -0.632 1.739 1.00 91.94 156 ARG A N 1
ATOM 1224 C CA . ARG A 1 156 ? 10.993 -0.879 0.295 1.00 91.94 156 ARG A CA 1
ATOM 1225 C C . ARG A 1 156 ? 10.888 -2.368 -0.036 1.00 91.94 156 ARG A C 1
ATOM 1227 O O . ARG A 1 156 ? 9.882 -2.811 -0.569 1.00 91.94 156 ARG A O 1
ATOM 1234 N N . ALA A 1 157 ? 11.869 -3.151 0.420 1.00 93.62 157 ALA A N 1
ATOM 1235 C CA . ALA A 1 157 ? 11.921 -4.592 0.183 1.00 93.62 157 ALA A CA 1
ATOM 1236 C C . ALA A 1 157 ? 10.689 -5.348 0.713 1.00 93.62 157 ALA A C 1
ATOM 1238 O O . ALA A 1 157 ? 10.283 -6.346 0.133 1.00 93.62 157 ALA A O 1
ATOM 1239 N N . CYS A 1 158 ? 10.072 -4.882 1.803 1.00 95.62 158 CYS A N 1
ATOM 1240 C CA . CYS A 1 158 ? 8.864 -5.513 2.328 1.00 95.62 158 CYS A CA 1
ATOM 1241 C C . CYS A 1 158 ? 7.651 -5.199 1.458 1.00 95.62 158 CYS A C 1
ATOM 1243 O O . CYS A 1 158 ? 6.848 -6.088 1.201 1.00 95.62 158 CYS A O 1
ATOM 1245 N N . VAL A 1 159 ? 7.529 -3.954 0.998 1.00 96.62 159 VAL A N 1
ATOM 1246 C CA . VAL A 1 159 ? 6.456 -3.533 0.090 1.00 96.62 159 VAL A CA 1
ATOM 1247 C C . VAL A 1 159 ? 6.574 -4.259 -1.246 1.00 96.62 159 VAL A C 1
ATOM 1249 O O . VAL A 1 159 ? 5.610 -4.878 -1.685 1.00 96.62 159 VAL A O 1
ATOM 1252 N N . GLU A 1 160 ? 7.764 -4.270 -1.843 1.00 96.62 160 GLU A N 1
ATOM 1253 C CA . GLU A 1 160 ? 8.027 -4.974 -3.102 1.00 96.62 160 GLU A CA 1
ATOM 1254 C C . GLU A 1 160 ? 7.815 -6.485 -2.973 1.00 96.62 160 GLU A C 1
ATOM 1256 O O . GLU A 1 160 ? 7.263 -7.093 -3.882 1.00 96.62 160 GLU A O 1
ATOM 1261 N N . ALA A 1 161 ? 8.166 -7.097 -1.835 1.00 97.06 161 ALA A N 1
ATOM 1262 C CA . ALA A 1 161 ? 7.892 -8.514 -1.600 1.00 97.06 161 ALA A CA 1
ATOM 1263 C C . ALA A 1 161 ? 6.386 -8.821 -1.583 1.00 97.06 161 ALA A C 1
ATOM 1265 O O . ALA A 1 161 ? 5.959 -9.814 -2.166 1.00 97.06 161 ALA A O 1
ATOM 1266 N N . TRP A 1 162 ? 5.567 -7.974 -0.952 1.00 98.00 162 TRP A N 1
ATOM 1267 C CA . TRP A 1 162 ? 4.110 -8.139 -0.973 1.00 98.00 162 TRP A CA 1
ATOM 1268 C C . TRP A 1 162 ? 3.506 -7.888 -2.356 1.00 98.00 162 TRP A C 1
ATOM 1270 O O . TRP A 1 162 ? 2.618 -8.637 -2.760 1.00 98.00 162 TRP A O 1
ATOM 1280 N N . ILE A 1 163 ? 4.005 -6.895 -3.098 1.00 97.56 163 ILE A N 1
ATOM 1281 C CA . ILE A 1 163 ? 3.602 -6.650 -4.492 1.00 97.56 163 ILE A CA 1
ATOM 1282 C C . ILE A 1 163 ? 3.955 -7.852 -5.370 1.00 97.56 163 ILE A C 1
ATOM 1284 O O . ILE A 1 163 ? 3.109 -8.342 -6.110 1.00 97.56 163 ILE A O 1
ATOM 1288 N N . ALA A 1 164 ? 5.170 -8.385 -5.244 1.00 95.94 164 ALA A N 1
ATOM 1289 C CA . ALA A 1 164 ? 5.598 -9.555 -6.001 1.00 95.94 164 ALA A CA 1
ATOM 1290 C C . ALA A 1 164 ? 4.705 -10.770 -5.717 1.00 95.94 164 ALA A C 1
ATOM 1292 O O . ALA A 1 164 ? 4.378 -11.516 -6.631 1.00 95.94 164 ALA A O 1
ATOM 1293 N N . VAL A 1 165 ? 4.268 -10.954 -4.469 1.00 95.44 165 VAL A N 1
ATOM 1294 C CA . VAL A 1 165 ? 3.346 -12.034 -4.085 1.00 95.44 165 VAL A CA 1
ATOM 1295 C C . VAL A 1 165 ? 1.952 -11.819 -4.659 1.00 95.44 165 VAL A C 1
ATOM 1297 O O . VAL A 1 165 ? 1.350 -12.781 -5.131 1.00 95.44 165 VAL A O 1
ATOM 1300 N N . ALA A 1 166 ? 1.458 -10.579 -4.636 1.00 95.75 166 ALA A N 1
ATOM 1301 C CA . ALA A 1 166 ? 0.181 -10.210 -5.234 1.00 95.75 166 ALA A CA 1
ATOM 1302 C C . ALA A 1 166 ? 0.143 -10.560 -6.729 1.00 95.75 166 ALA A C 1
ATOM 1304 O O . ALA A 1 166 ? -0.775 -11.258 -7.165 1.00 95.75 166 ALA A O 1
ATOM 1305 N N . SER A 1 167 ? 1.179 -10.148 -7.466 1.00 93.00 167 SER A N 1
ATOM 1306 C CA . SER A 1 167 ? 1.293 -10.373 -8.907 1.00 93.00 167 SER A CA 1
ATOM 1307 C C . SER A 1 167 ? 1.597 -11.833 -9.252 1.00 93.00 167 SER A C 1
ATOM 1309 O O . SER A 1 167 ? 0.929 -12.411 -10.094 1.00 93.00 167 SER A O 1
ATOM 1311 N N . ALA A 1 168 ? 2.568 -12.474 -8.591 1.00 91.38 168 ALA A N 1
ATOM 1312 C CA . ALA A 1 168 ? 3.014 -13.826 -8.956 1.00 91.38 168 ALA A CA 1
ATOM 1313 C C . ALA A 1 168 ? 2.014 -14.939 -8.602 1.00 91.38 168 ALA A C 1
ATOM 1315 O O . ALA A 1 168 ? 2.154 -16.062 -9.084 1.00 91.38 168 ALA A O 1
ATOM 1316 N N . ARG A 1 169 ? 1.048 -14.661 -7.719 1.00 93.06 169 ARG A N 1
ATOM 1317 C CA . ARG A 1 169 ? -0.047 -15.583 -7.379 1.00 93.06 169 ARG A CA 1
ATOM 1318 C C . ARG A 1 169 ? -1.371 -15.202 -8.058 1.00 93.06 169 ARG A C 1
ATOM 1320 O O . ARG A 1 169 ? -2.399 -15.750 -7.664 1.00 93.06 169 ARG A O 1
ATOM 1327 N N . ASP A 1 170 ? -1.360 -14.252 -9.000 1.00 92.00 170 ASP A N 1
ATOM 1328 C CA . ASP A 1 170 ? -2.549 -13.727 -9.693 1.00 92.00 170 ASP A CA 1
ATOM 1329 C C . ASP A 1 170 ? -3.681 -13.316 -8.727 1.00 92.00 170 ASP A C 1
ATOM 1331 O O . ASP A 1 170 ? -4.872 -13.503 -8.985 1.00 92.00 170 ASP A O 1
ATOM 1335 N N . MET A 1 171 ? -3.316 -12.794 -7.551 1.00 93.75 171 MET A N 1
ATOM 1336 C CA . MET A 1 171 ? -4.282 -12.462 -6.499 1.00 93.75 171 MET A CA 1
ATOM 1337 C C . MET A 1 171 ? -4.853 -11.056 -6.667 1.00 93.75 171 MET A C 1
ATOM 1339 O O . MET A 1 171 ? -6.026 -10.835 -6.353 1.00 93.75 171 MET A O 1
ATOM 1343 N N . MET A 1 172 ? -4.006 -10.122 -7.102 1.00 97.19 172 MET A N 1
ATOM 1344 C CA . MET A 1 172 ? -4.319 -8.703 -7.224 1.00 97.19 172 MET A CA 1
ATOM 1345 C C . MET A 1 172 ? -3.388 -8.058 -8.250 1.00 97.19 172 MET A C 1
ATOM 1347 O O . MET A 1 172 ? -2.167 -8.193 -8.166 1.00 97.19 172 MET A O 1
ATOM 1351 N N . GLN A 1 173 ? -3.974 -7.332 -9.193 1.00 95.75 173 GLN A N 1
ATOM 1352 C CA . GLN A 1 173 ? -3.271 -6.515 -10.163 1.00 95.75 173 GLN A CA 1
ATOM 1353 C C . GLN A 1 173 ? -2.721 -5.255 -9.489 1.00 95.75 173 GLN A C 1
ATOM 1355 O O . GLN A 1 173 ? -3.434 -4.565 -8.756 1.00 95.75 173 GLN A O 1
ATOM 1360 N N . ILE A 1 174 ? -1.456 -4.940 -9.764 1.00 95.56 174 ILE A N 1
ATOM 1361 C CA . ILE A 1 174 ? -0.766 -3.778 -9.202 1.00 95.56 174 ILE A CA 1
ATOM 1362 C C . ILE A 1 174 ? -0.518 -2.748 -10.301 1.00 95.56 174 ILE A C 1
ATOM 1364 O O . ILE A 1 174 ? 0.073 -3.063 -11.333 1.00 95.56 174 ILE A O 1
ATOM 1368 N N . GLN A 1 175 ? -0.955 -1.515 -10.055 1.00 93.38 175 GLN A N 1
ATOM 1369 C CA . GLN A 1 175 ? -0.708 -0.352 -10.901 1.00 93.38 175 GLN A CA 1
ATOM 1370 C C . GLN A 1 175 ? 0.176 0.626 -10.127 1.00 93.38 175 GLN A C 1
ATOM 1372 O O . GLN A 1 175 ? -0.172 1.060 -9.025 1.00 93.38 175 GLN A O 1
ATOM 1377 N N . LEU A 1 176 ? 1.348 0.932 -10.677 1.00 91.31 176 LEU A N 1
ATOM 1378 C CA . LEU A 1 176 ? 2.328 1.817 -10.054 1.00 91.31 176 LEU A CA 1
ATOM 1379 C C . LEU A 1 176 ? 2.328 3.162 -10.767 1.00 91.31 176 LEU A C 1
ATOM 1381 O O . LEU A 1 176 ? 2.336 3.204 -11.996 1.00 91.31 176 LEU A O 1
ATOM 1385 N N . CYS A 1 177 ? 2.366 4.257 -10.007 1.00 88.38 177 CYS A N 1
ATOM 1386 C CA . CYS A 1 177 ? 2.515 5.568 -10.621 1.00 88.38 177 CYS A CA 1
ATOM 1387 C C . CYS A 1 177 ? 3.912 5.739 -11.258 1.00 88.38 177 CYS A C 1
ATOM 1389 O O . CYS A 1 177 ? 4.901 5.236 -10.714 1.00 88.38 177 CYS A O 1
ATOM 1391 N N . PRO A 1 178 ? 4.036 6.465 -12.387 1.00 82.69 178 PRO A N 1
ATOM 1392 C CA . PRO A 1 178 ? 5.268 6.483 -13.180 1.00 82.69 178 PRO A CA 1
ATOM 1393 C C . PRO A 1 178 ? 6.516 6.954 -12.426 1.00 82.69 178 PRO A C 1
ATOM 1395 O O . PRO A 1 178 ? 7.617 6.473 -12.695 1.00 82.69 178 PRO A O 1
ATOM 1398 N N . LYS A 1 179 ? 6.379 7.893 -11.480 1.00 88.00 179 LYS A N 1
ATOM 1399 C CA . LYS A 1 179 ? 7.524 8.446 -10.738 1.00 88.00 179 LYS A CA 1
ATOM 1400 C C . LYS A 1 179 ? 7.809 7.725 -9.424 1.00 88.00 179 LYS A C 1
ATOM 1402 O O . LYS A 1 179 ? 8.564 8.257 -8.607 1.00 88.00 179 LYS A O 1
ATOM 1407 N N . THR A 1 180 ? 7.229 6.546 -9.190 1.00 88.50 180 THR A N 1
ATOM 1408 C CA . THR A 1 180 ? 7.523 5.795 -7.968 1.00 88.50 180 THR A CA 1
ATOM 1409 C C . THR A 1 180 ? 8.952 5.253 -7.949 1.00 88.50 180 THR A C 1
ATOM 1411 O O . THR A 1 180 ? 9.511 4.836 -8.963 1.00 88.50 180 THR A O 1
ATOM 1414 N N . SER A 1 181 ? 9.541 5.202 -6.757 1.00 89.50 181 SER A N 1
ATOM 1415 C CA . SER A 1 181 ? 10.805 4.481 -6.532 1.00 89.50 181 SER A CA 1
ATOM 1416 C C . SER A 1 181 ? 10.646 2.962 -6.375 1.00 89.50 181 SER A C 1
ATOM 1418 O O . SER A 1 181 ? 11.653 2.254 -6.356 1.00 89.50 181 SER A O 1
ATOM 1420 N N . LEU A 1 182 ? 9.420 2.437 -6.268 1.00 91.56 182 LEU A N 1
ATOM 1421 C CA . LEU A 1 182 ? 9.178 0.990 -6.250 1.00 91.56 182 LEU A CA 1
ATOM 1422 C C . LEU A 1 182 ? 9.596 0.347 -7.574 1.00 91.56 182 LEU A C 1
ATOM 1424 O O . LEU A 1 182 ? 9.355 0.905 -8.643 1.00 91.56 182 LEU A O 1
ATOM 1428 N N . PHE A 1 183 ? 10.223 -0.827 -7.491 1.00 90.62 183 PHE A N 1
ATOM 1429 C CA . PHE A 1 183 ? 10.801 -1.564 -8.623 1.00 90.62 183 PHE A CA 1
ATOM 1430 C C . PHE A 1 183 ? 11.734 -0.719 -9.497 1.00 90.62 183 PHE A C 1
ATOM 1432 O O . PHE A 1 183 ? 11.903 -0.997 -10.677 1.00 90.62 183 PHE A O 1
ATOM 1439 N N . ASP A 1 184 ? 12.320 0.331 -8.913 1.00 88.12 184 ASP A N 1
ATOM 1440 C CA . ASP A 1 184 ? 13.137 1.316 -9.614 1.00 88.12 184 ASP A CA 1
ATOM 1441 C C . ASP A 1 184 ? 12.413 1.972 -10.802 1.00 88.12 184 ASP A C 1
ATOM 1443 O O . ASP A 1 184 ? 13.077 2.452 -11.711 1.00 88.12 184 ASP A O 1
ATOM 1447 N N . SER A 1 185 ? 11.075 2.055 -10.780 1.00 86.00 185 SER A N 1
ATOM 1448 C CA . SER A 1 185 ? 10.259 2.531 -11.914 1.00 86.00 185 SER A CA 1
ATOM 1449 C C . SER A 1 185 ? 10.696 3.913 -12.418 1.00 86.00 185 SER A C 1
ATOM 1451 O O . SER A 1 185 ? 10.888 4.120 -13.614 1.00 86.00 185 SER A O 1
ATOM 1453 N N . VAL A 1 186 ? 10.965 4.854 -11.506 1.00 82.62 186 VAL A N 1
ATOM 1454 C CA . VAL A 1 186 ? 11.471 6.199 -11.843 1.00 82.62 186 VAL A CA 1
ATOM 1455 C C . VAL A 1 186 ? 12.874 6.199 -12.473 1.00 82.62 186 VAL A C 1
ATOM 1457 O O . VAL A 1 186 ? 13.267 7.169 -13.123 1.00 82.62 186 VAL A O 1
ATOM 1460 N N . LEU A 1 187 ? 13.647 5.129 -12.282 1.00 83.94 187 LEU A N 1
ATOM 1461 C CA . LEU A 1 187 ? 14.983 4.922 -12.846 1.00 83.94 187 LEU A CA 1
ATOM 1462 C C . LEU A 1 187 ? 15.015 3.771 -13.861 1.00 83.94 187 LEU A C 1
ATOM 1464 O O . LEU A 1 187 ? 16.114 3.300 -14.173 1.00 83.94 187 LEU A O 1
ATOM 1468 N N . ASP A 1 188 ? 13.862 3.321 -14.363 1.00 84.56 188 ASP A N 1
ATOM 1469 C CA . ASP A 1 188 ? 13.796 2.164 -15.246 1.00 84.56 188 ASP A CA 1
ATOM 1470 C C . ASP A 1 188 ? 14.574 2.440 -16.541 1.00 84.56 188 ASP A C 1
ATOM 1472 O O . ASP A 1 188 ? 14.430 3.472 -17.207 1.00 84.56 188 ASP A O 1
ATOM 1476 N N . LYS A 1 189 ? 15.483 1.518 -16.849 1.00 85.38 189 LYS A N 1
ATOM 1477 C CA . LYS A 1 189 ? 16.375 1.549 -18.015 1.00 85.38 189 LYS A CA 1
ATOM 1478 C C . LYS A 1 189 ? 16.183 0.313 -18.890 1.00 85.38 189 LYS A C 1
ATOM 1480 O O . LYS A 1 189 ? 16.987 0.089 -19.796 1.00 85.38 189 LYS A O 1
ATOM 1485 N N . GLY A 1 190 ? 15.149 -0.477 -18.618 1.00 88.81 190 GLY A N 1
ATOM 1486 C CA . GLY A 1 190 ? 14.882 -1.742 -19.271 1.00 88.81 190 GLY A CA 1
ATOM 1487 C C . GLY A 1 190 ? 15.847 -2.834 -18.830 1.00 88.81 190 GLY A C 1
ATOM 1488 O O . GLY A 1 190 ? 16.395 -2.824 -17.724 1.00 88.81 190 GLY A O 1
ATOM 1489 N N . VAL A 1 191 ? 16.063 -3.808 -19.710 1.00 91.19 191 VAL A N 1
ATOM 1490 C CA . VAL A 1 191 ? 16.893 -4.973 -19.404 1.00 91.19 191 VAL A CA 1
ATOM 1491 C C . VAL A 1 191 ? 18.358 -4.550 -19.320 1.00 91.19 191 VAL A C 1
ATOM 1493 O O . VAL A 1 191 ? 18.952 -4.067 -20.288 1.00 91.19 191 VAL A O 1
ATOM 1496 N N . TYR A 1 192 ? 18.953 -4.746 -18.144 1.00 91.75 192 TYR A N 1
ATOM 1497 C CA . TYR A 1 192 ? 20.356 -4.430 -17.897 1.00 91.75 192 TYR A CA 1
ATOM 1498 C C . TYR A 1 192 ? 21.295 -5.216 -18.827 1.00 91.75 192 TYR A C 1
ATOM 1500 O O . TYR A 1 192 ? 21.111 -6.411 -19.056 1.00 91.75 192 TYR A O 1
ATOM 1508 N N . GLY A 1 193 ? 22.348 -4.548 -19.309 1.00 93.50 193 GLY A N 1
ATOM 1509 C CA . GLY A 1 193 ? 23.416 -5.161 -20.107 1.00 93.50 193 GLY A CA 1
ATOM 1510 C C . GLY A 1 193 ? 23.221 -5.092 -21.624 1.00 93.50 193 GLY A C 1
ATOM 1511 O O . GLY A 1 193 ? 24.106 -5.528 -22.355 1.00 93.50 193 GLY A O 1
ATOM 1512 N N . TYR A 1 194 ? 22.117 -4.512 -22.100 1.00 90.88 194 TYR A N 1
ATOM 1513 C CA . TYR A 1 194 ? 21.822 -4.366 -23.525 1.00 90.88 194 TYR A CA 1
ATOM 1514 C C . TYR A 1 194 ? 22.019 -2.922 -24.005 1.00 90.88 194 TYR A C 1
ATOM 1516 O O . TYR A 1 194 ? 21.562 -1.979 -23.362 1.00 90.88 194 TYR A O 1
ATOM 1524 N N . SER A 1 195 ? 22.690 -2.745 -25.149 1.00 89.31 195 SER A N 1
ATOM 1525 C CA . SER A 1 195 ? 22.801 -1.443 -25.827 1.00 89.31 195 SER A CA 1
ATOM 1526 C C . SER A 1 195 ? 21.517 -1.059 -26.565 1.00 89.31 195 SER A C 1
ATOM 1528 O O . SER A 1 195 ? 21.153 0.112 -26.593 1.00 89.31 195 SER A O 1
ATOM 1530 N N . GLU A 1 196 ? 20.831 -2.052 -27.133 1.00 90.94 196 GLU A N 1
ATOM 1531 C CA . GLU A 1 196 ? 19.507 -1.947 -27.745 1.00 90.94 196 GLU A CA 1
ATOM 1532 C C . GLU A 1 196 ? 18.566 -2.898 -27.011 1.00 90.94 196 GLU A C 1
ATOM 1534 O O . GLU A 1 196 ? 18.921 -4.050 -26.763 1.00 90.94 196 GLU A O 1
ATOM 1539 N N . GLN A 1 197 ? 17.386 -2.414 -26.629 1.00 92.44 197 GLN A N 1
ATOM 1540 C CA . GLN A 1 197 ? 16.489 -3.176 -25.768 1.00 92.44 197 GLN A CA 1
ATOM 1541 C C . GLN A 1 197 ? 15.922 -4.397 -26.505 1.00 92.44 197 GLN A C 1
ATOM 1543 O O . GLN A 1 197 ? 15.347 -4.237 -27.587 1.00 92.44 197 GLN A O 1
ATOM 1548 N N . PRO A 1 198 ? 16.088 -5.612 -25.949 1.00 94.19 198 PRO A N 1
ATOM 1549 C CA . PRO A 1 198 ? 15.660 -6.828 -26.616 1.00 94.19 198 PRO A CA 1
ATOM 1550 C C . PRO A 1 198 ? 14.132 -6.944 -26.627 1.00 94.19 198 PRO A C 1
ATOM 1552 O O . PRO A 1 198 ? 13.441 -6.422 -25.750 1.00 94.19 198 PRO A O 1
ATOM 1555 N N . ILE A 1 199 ? 13.617 -7.693 -27.602 1.00 94.88 199 ILE A N 1
ATOM 1556 C CA . ILE A 1 199 ? 12.255 -8.231 -27.559 1.00 94.88 199 ILE A CA 1
ATOM 1557 C C . ILE A 1 199 ? 12.311 -9.544 -26.775 1.00 94.88 199 ILE A C 1
ATOM 1559 O O . ILE A 1 199 ? 13.150 -10.403 -27.051 1.00 94.88 199 ILE A O 1
ATOM 1563 N N . ILE A 1 200 ? 11.444 -9.689 -25.778 1.00 93.62 200 ILE A N 1
ATOM 1564 C CA . ILE A 1 200 ? 11.336 -10.886 -24.946 1.00 93.62 200 ILE A CA 1
ATOM 1565 C C . ILE A 1 200 ? 10.143 -11.701 -25.441 1.00 93.62 200 ILE A C 1
ATOM 1567 O O . ILE A 1 200 ? 9.005 -11.261 -25.312 1.00 93.62 200 ILE A O 1
ATOM 1571 N N . THR A 1 201 ? 10.390 -12.898 -25.968 1.00 94.56 201 THR A N 1
ATOM 1572 C CA . THR A 1 201 ? 9.325 -13.846 -26.325 1.00 94.56 201 THR A CA 1
ATOM 1573 C C . THR A 1 201 ? 8.934 -14.671 -25.101 1.00 94.56 201 THR A C 1
ATOM 1575 O O . THR A 1 201 ? 9.772 -15.330 -24.479 1.00 94.56 201 THR A O 1
ATOM 1578 N N . LEU A 1 202 ? 7.656 -14.633 -24.746 1.00 91.12 202 LEU A N 1
ATOM 1579 C CA . LEU A 1 202 ? 7.078 -15.350 -23.619 1.00 91.12 202 LEU A CA 1
ATOM 1580 C C . LEU A 1 202 ? 6.736 -16.805 -24.000 1.00 91.12 202 LEU A C 1
ATOM 1582 O O . LEU A 1 202 ? 6.567 -17.118 -25.181 1.00 91.12 202 LEU A O 1
ATOM 1586 N N . PRO A 1 203 ? 6.589 -17.723 -23.022 1.00 91.31 203 PRO A N 1
ATOM 1587 C CA . PRO A 1 203 ? 6.273 -19.130 -23.299 1.00 91.31 203 PRO A CA 1
ATOM 1588 C C . PRO A 1 203 ? 4.963 -19.363 -24.063 1.00 91.31 203 PRO A C 1
ATOM 1590 O O . PRO A 1 203 ? 4.802 -20.402 -24.698 1.00 91.31 203 PRO A O 1
ATOM 1593 N N . ASN A 1 204 ? 4.025 -18.417 -23.992 1.00 89.81 204 ASN A N 1
ATOM 1594 C CA . ASN A 1 204 ? 2.752 -18.450 -24.711 1.00 89.81 204 ASN A CA 1
ATOM 1595 C C . ASN A 1 204 ? 2.842 -17.885 -26.145 1.00 89.81 204 ASN A C 1
ATOM 1597 O O . ASN A 1 204 ? 1.833 -17.882 -26.842 1.00 89.81 204 ASN A O 1
ATOM 1601 N N . GLY A 1 205 ? 4.022 -17.435 -26.584 1.00 91.00 205 GLY A N 1
ATOM 1602 C CA . GLY A 1 205 ? 4.254 -16.843 -27.903 1.00 91.00 205 GLY A CA 1
ATOM 1603 C C . GLY A 1 205 ? 4.097 -15.322 -27.959 1.00 91.00 205 GLY A C 1
ATOM 1604 O O . GLY A 1 205 ? 4.428 -14.738 -28.987 1.00 91.00 205 GLY A O 1
ATOM 1605 N N . ASP A 1 206 ? 3.648 -14.679 -26.878 1.00 91.31 206 ASP A N 1
ATOM 1606 C CA . ASP A 1 206 ? 3.547 -13.219 -26.817 1.00 91.31 206 ASP A CA 1
ATOM 1607 C C . ASP A 1 206 ? 4.942 -12.576 -26.822 1.00 91.31 206 ASP A C 1
ATOM 1609 O O . ASP A 1 206 ? 5.897 -13.113 -26.256 1.00 91.31 206 ASP A O 1
ATOM 1613 N N . GLU A 1 207 ? 5.058 -11.387 -27.407 1.00 92.62 207 GLU A N 1
ATOM 1614 C CA . GLU A 1 207 ? 6.290 -10.600 -27.396 1.00 92.62 207 GLU A CA 1
ATOM 1615 C C . GLU A 1 207 ? 6.158 -9.377 -26.486 1.00 92.62 207 GLU A C 1
ATOM 1617 O O . GLU A 1 207 ? 5.199 -8.611 -26.582 1.00 92.62 207 GLU A O 1
ATOM 1622 N N . TYR A 1 208 ? 7.159 -9.168 -25.634 1.00 88.31 208 TYR A N 1
ATOM 1623 C CA . TYR A 1 208 ? 7.312 -7.974 -24.813 1.00 88.31 208 TYR A CA 1
ATOM 1624 C C . TYR A 1 208 ? 8.469 -7.124 -25.335 1.00 88.31 208 TYR A C 1
ATOM 1626 O O . TYR A 1 208 ? 9.609 -7.586 -25.426 1.00 88.31 208 TYR A O 1
ATOM 1634 N N . LYS A 1 209 ? 8.190 -5.853 -25.626 1.00 89.00 209 LYS A N 1
ATOM 1635 C CA . LYS A 1 209 ? 9.198 -4.861 -26.007 1.00 89.00 209 LYS A CA 1
ATOM 1636 C C . LYS A 1 209 ? 9.225 -3.744 -24.976 1.00 89.00 209 LYS A C 1
ATOM 1638 O O . LYS A 1 209 ? 8.220 -3.068 -24.769 1.00 89.00 209 LYS A O 1
ATOM 1643 N N . TYR A 1 210 ? 10.390 -3.532 -24.367 1.00 87.56 210 TYR A N 1
ATOM 1644 C CA . TYR A 1 210 ? 10.580 -2.418 -23.446 1.00 87.56 210 TYR A CA 1
ATOM 1645 C C . TYR A 1 210 ? 10.366 -1.077 -24.160 1.00 87.56 210 TYR A C 1
ATOM 1647 O O . TYR A 1 210 ? 10.885 -0.856 -25.258 1.00 87.56 210 TYR A O 1
ATOM 1655 N N . ARG A 1 211 ? 9.630 -0.180 -23.500 1.00 78.75 211 ARG A N 1
ATOM 1656 C CA . ARG A 1 211 ? 9.470 1.226 -23.878 1.00 78.75 211 ARG A CA 1
ATOM 1657 C C . ARG A 1 211 ? 9.938 2.070 -22.707 1.00 78.75 211 ARG A C 1
ATOM 1659 O O . ARG A 1 211 ? 9.556 1.803 -21.570 1.00 78.75 211 ARG A O 1
ATOM 1666 N N . SER A 1 212 ? 10.777 3.062 -22.974 1.00 69.19 212 SER A N 1
ATOM 1667 C CA . SER A 1 212 ? 11.293 3.903 -21.896 1.00 69.19 212 SER A CA 1
ATOM 1668 C C . SER A 1 212 ? 10.172 4.739 -21.258 1.00 69.19 212 SER A C 1
ATOM 1670 O O . SER A 1 212 ? 9.249 5.147 -21.969 1.00 69.19 212 SER A O 1
ATOM 1672 N N . PRO A 1 213 ? 10.248 5.077 -19.955 1.00 60.72 213 PRO A N 1
ATOM 1673 C CA . PRO A 1 213 ? 9.245 5.927 -19.308 1.00 60.72 213 PRO A CA 1
ATOM 1674 C C . PRO A 1 213 ? 8.998 7.261 -20.038 1.00 60.72 213 PRO A C 1
ATOM 1676 O O . PRO A 1 213 ? 7.884 7.770 -20.024 1.00 60.72 213 PRO A O 1
ATOM 1679 N N . GLY A 1 214 ? 10.014 7.805 -20.724 1.00 56.25 214 GLY A N 1
ATOM 1680 C CA . GLY A 1 214 ? 9.900 9.030 -21.528 1.00 56.25 214 GLY A CA 1
ATOM 1681 C C . GLY A 1 214 ? 9.275 8.854 -22.921 1.00 56.25 214 GLY A C 1
ATOM 1682 O O . GLY A 1 214 ? 8.856 9.842 -23.517 1.00 56.25 214 GLY A O 1
ATOM 1683 N N . GLU A 1 215 ? 9.196 7.630 -23.448 1.00 51.72 215 GLU A N 1
ATOM 1684 C CA . GLU A 1 215 ? 8.453 7.324 -24.684 1.00 51.72 215 GLU A CA 1
ATOM 1685 C C . GLU A 1 215 ? 6.958 7.132 -24.422 1.00 51.72 215 GLU A C 1
ATOM 1687 O O . GLU A 1 215 ? 6.144 7.440 -25.286 1.00 51.72 215 GLU A O 1
ATOM 1692 N N . VAL A 1 216 ? 6.590 6.642 -23.233 1.00 50.19 216 VAL A N 1
ATOM 1693 C CA . VAL A 1 216 ? 5.184 6.439 -22.841 1.00 50.19 216 VAL A CA 1
ATOM 1694 C C . VAL A 1 216 ? 4.519 7.758 -22.428 1.00 50.19 216 VAL A C 1
ATOM 1696 O O . VAL A 1 216 ? 3.304 7.892 -22.521 1.00 50.19 216 VAL A O 1
ATOM 1699 N N . THR A 1 217 ? 5.300 8.788 -22.082 1.00 41.69 217 THR A N 1
ATOM 1700 C CA . THR A 1 217 ? 4.817 10.175 -21.982 1.00 41.69 217 THR A CA 1
ATOM 1701 C C . THR A 1 217 ? 4.633 10.807 -23.367 1.00 41.69 217 THR A C 1
ATOM 1703 O O . THR A 1 217 ? 5.167 11.887 -23.639 1.00 41.69 217 THR A O 1
ATOM 1706 N N . ALA A 1 218 ? 3.900 10.144 -24.266 1.00 33.66 218 ALA A N 1
ATOM 1707 C CA . ALA A 1 218 ? 3.324 10.830 -25.414 1.00 33.66 218 ALA A CA 1
ATOM 1708 C C . ALA A 1 218 ? 2.497 12.011 -24.882 1.00 33.66 218 ALA A C 1
ATOM 1710 O O . ALA A 1 218 ? 1.837 11.904 -23.845 1.00 33.66 218 ALA A O 1
ATOM 1711 N N . ALA A 1 219 ? 2.614 13.168 -25.540 1.00 32.53 219 ALA A N 1
ATOM 1712 C CA . ALA A 1 219 ? 1.861 14.365 -25.188 1.00 32.53 219 ALA A CA 1
ATOM 1713 C C . ALA A 1 219 ? 0.391 13.995 -24.964 1.00 32.53 219 ALA A C 1
ATOM 1715 O O . ALA A 1 219 ? -0.150 13.223 -25.747 1.00 32.53 219 ALA A O 1
ATOM 1716 N N . TYR A 1 220 ? -0.233 14.534 -23.914 1.00 36.91 220 TYR A N 1
ATOM 1717 C CA . TYR A 1 220 ? -1.670 14.393 -23.696 1.00 36.91 220 TYR A CA 1
ATOM 1718 C C . TYR A 1 220 ? -2.409 14.706 -25.005 1.00 36.91 220 TYR A C 1
ATOM 1720 O O . TYR A 1 220 ? -2.455 15.860 -25.442 1.00 36.91 220 TYR A O 1
ATOM 1728 N N . VAL A 1 221 ? -2.932 13.667 -25.652 1.00 36.09 221 VAL A N 1
ATOM 1729 C CA . VAL A 1 221 ? -3.872 13.789 -26.759 1.00 36.09 221 VAL A CA 1
ATOM 1730 C C . VAL A 1 221 ? -5.233 13.688 -26.098 1.00 36.09 221 VAL A C 1
ATOM 1732 O O . VAL A 1 221 ? -5.542 12.677 -25.479 1.00 36.09 221 VAL A O 1
ATOM 1735 N N . ALA A 1 222 ? -6.009 14.770 -26.145 1.00 30.88 222 ALA A N 1
ATOM 1736 C CA . ALA A 1 222 ? -7.368 14.749 -25.630 1.00 30.88 222 ALA A CA 1
ATOM 1737 C C . ALA A 1 222 ? -8.167 13.713 -26.430 1.00 30.88 222 ALA A C 1
ATOM 1739 O O . ALA A 1 222 ? -8.488 13.951 -27.596 1.00 30.88 222 ALA A O 1
ATOM 1740 N N . GLU A 1 223 ? -8.455 12.565 -25.825 1.00 43.44 223 GLU A N 1
ATOM 1741 C CA . GLU A 1 223 ? -9.420 11.630 -26.383 1.00 43.44 223 GLU A CA 1
ATOM 1742 C C . GLU A 1 223 ? -10.822 12.217 -26.213 1.00 43.44 223 GLU A C 1
ATOM 1744 O O . GLU A 1 223 ? -11.149 12.833 -25.193 1.00 43.44 223 GLU A O 1
ATOM 1749 N N . ASP A 1 224 ? -11.637 12.086 -27.258 1.00 40.47 224 ASP A N 1
ATOM 1750 C CA . ASP A 1 224 ? -13.036 12.491 -27.235 1.00 40.47 224 ASP A CA 1
ATOM 1751 C C . ASP A 1 224 ? -13.758 11.707 -26.128 1.00 40.47 224 ASP A C 1
ATOM 1753 O O . ASP A 1 224 ? -13.948 10.494 -26.220 1.00 40.47 224 ASP A O 1
ATOM 1757 N N . SER A 1 225 ? -14.185 12.411 -25.078 1.00 44.16 225 SER A N 1
ATOM 1758 C CA . SER A 1 225 ? -14.898 11.858 -23.920 1.00 44.16 225 SER A CA 1
ATOM 1759 C C . SER A 1 225 ? -16.303 11.330 -24.254 1.00 44.16 225 SER A C 1
ATOM 1761 O O . SER A 1 225 ? -17.059 10.951 -23.360 1.00 44.16 225 SER A O 1
ATOM 1763 N N . SER A 1 226 ? -16.663 11.268 -25.542 1.00 42.50 226 SER A N 1
ATOM 1764 C CA . SER A 1 226 ? -17.902 10.677 -26.053 1.00 42.50 226 SER A CA 1
ATOM 1765 C C . SER A 1 226 ? -17.951 9.142 -26.011 1.00 42.50 226 SER A C 1
ATOM 1767 O O . SER A 1 226 ? -18.999 8.567 -26.318 1.00 42.50 226 SER A O 1
ATOM 1769 N N . GLY A 1 227 ? -16.859 8.470 -25.623 1.00 42.03 227 GLY A N 1
ATOM 1770 C CA . GLY A 1 227 ? -16.817 7.013 -25.458 1.00 42.03 227 GLY A CA 1
ATOM 1771 C C . GLY A 1 227 ? -16.792 6.233 -26.777 1.00 42.03 227 GLY A C 1
ATOM 1772 O O . GLY A 1 227 ? -17.262 5.096 -26.830 1.00 42.03 227 GLY A O 1
ATOM 1773 N N . LYS A 1 228 ? -16.281 6.833 -27.860 1.00 36.25 228 LYS A N 1
ATOM 1774 C CA . LYS A 1 228 ? -16.007 6.115 -29.112 1.00 36.25 228 LYS A CA 1
ATOM 1775 C C . LYS A 1 228 ? -14.549 5.642 -29.134 1.00 36.25 228 LYS A C 1
ATOM 1777 O O . LYS A 1 228 ? -13.674 6.472 -28.906 1.00 36.25 228 LYS A O 1
ATOM 1782 N N . PRO A 1 229 ? -14.283 4.361 -29.445 1.00 36.47 229 PRO A N 1
ATOM 1783 C CA . PRO A 1 229 ? -12.918 3.854 -29.549 1.00 36.47 229 PRO A CA 1
ATOM 1784 C C . PRO A 1 229 ? -12.153 4.591 -30.656 1.00 36.47 229 PRO A C 1
ATOM 1786 O O . PRO A 1 229 ? -12.714 4.879 -31.722 1.00 36.47 229 PRO A O 1
ATOM 1789 N N . SER A 1 230 ? -10.888 4.919 -30.393 1.00 43.12 230 SER A N 1
ATOM 1790 C CA . SER A 1 230 ? -10.000 5.563 -31.361 1.00 43.12 230 SER A CA 1
ATOM 1791 C C . SER A 1 230 ? -9.601 4.566 -32.460 1.00 43.12 230 SER A C 1
ATOM 1793 O O . SER A 1 230 ? -9.554 3.355 -32.252 1.00 43.12 230 SER A O 1
ATOM 1795 N N . GLU A 1 231 ? -9.336 5.050 -33.680 1.00 41.25 231 GLU A N 1
ATOM 1796 C CA . GLU A 1 231 ? -9.018 4.164 -34.815 1.00 41.25 231 GLU A CA 1
ATOM 1797 C C . GLU A 1 231 ? -7.675 3.413 -34.672 1.00 41.25 231 GLU A C 1
ATOM 1799 O O . GLU A 1 231 ? -7.431 2.468 -35.424 1.00 41.25 231 GLU A O 1
ATOM 1804 N N . GLU A 1 232 ? -6.837 3.768 -33.691 1.00 42.41 232 GLU A N 1
ATOM 1805 C CA . GLU A 1 232 ? -5.569 3.083 -33.392 1.00 42.41 232 GLU A CA 1
ATOM 1806 C C . GLU A 1 232 ? -5.754 1.726 -32.684 1.00 42.41 232 GLU A C 1
ATOM 1808 O O . GLU A 1 232 ? -4.866 0.881 -32.758 1.00 42.41 232 GLU A O 1
ATOM 1813 N N . GLU A 1 233 ? -6.919 1.435 -32.093 1.00 43.06 233 GLU A N 1
ATOM 1814 C CA . GLU A 1 233 ? -7.174 0.156 -31.400 1.00 43.06 233 GLU A CA 1
ATOM 1815 C C . GLU A 1 233 ? -7.331 -1.060 -32.340 1.00 43.06 233 GLU A C 1
ATOM 1817 O O . GLU A 1 233 ? -7.483 -2.191 -31.878 1.00 43.06 233 GLU A O 1
ATOM 1822 N N . LYS A 1 234 ? -7.298 -0.871 -33.668 1.00 35.25 234 LYS A N 1
ATOM 1823 C CA . LYS A 1 234 ? -7.569 -1.946 -34.644 1.00 35.25 234 LYS A CA 1
ATOM 1824 C C . LYS A 1 234 ? -6.344 -2.674 -35.195 1.00 35.25 234 LYS A C 1
ATOM 1826 O O . LYS A 1 234 ? -6.524 -3.680 -35.873 1.00 35.25 234 LYS A O 1
ATOM 1831 N N . ASN A 1 235 ? -5.125 -2.216 -34.930 1.00 36.25 235 ASN A N 1
ATOM 1832 C CA . ASN A 1 235 ? -3.916 -2.859 -35.443 1.00 36.25 235 ASN A CA 1
ATOM 1833 C C . ASN A 1 235 ? -2.767 -2.686 -34.453 1.00 36.25 235 ASN A C 1
ATOM 1835 O O . ASN A 1 235 ? -2.105 -1.661 -34.477 1.00 36.25 235 ASN A O 1
ATOM 1839 N N . ASP A 1 236 ? -2.530 -3.692 -33.612 1.00 35.03 236 ASP A N 1
ATOM 1840 C CA . ASP A 1 236 ? -1.179 -4.208 -33.373 1.00 35.03 236 ASP A CA 1
ATOM 1841 C C . ASP A 1 236 ? -1.241 -5.410 -32.423 1.00 35.03 236 ASP A C 1
ATOM 1843 O O . ASP A 1 236 ? -1.570 -5.300 -31.244 1.00 35.03 236 ASP A O 1
ATOM 1847 N N . GLY A 1 237 ? -0.861 -6.586 -32.929 1.00 36.47 237 GLY A N 1
ATOM 1848 C CA . GLY A 1 237 ? -0.613 -7.800 -32.143 1.00 36.47 237 GLY A CA 1
ATOM 1849 C C . GLY A 1 237 ? 0.647 -7.712 -31.270 1.00 36.47 237 GLY A C 1
ATOM 1850 O O . GLY A 1 237 ? 1.354 -8.702 -31.111 1.00 36.47 237 GLY A O 1
ATOM 1851 N N . ILE A 1 238 ? 0.956 -6.528 -30.735 1.00 38.22 238 ILE A N 1
ATOM 1852 C CA . ILE A 1 238 ? 2.109 -6.243 -29.881 1.00 38.22 238 ILE A CA 1
ATOM 1853 C C . ILE A 1 238 ? 1.577 -5.953 -28.477 1.00 38.22 238 ILE A C 1
ATOM 1855 O O . ILE A 1 238 ? 1.060 -4.869 -28.205 1.00 38.22 238 ILE A O 1
ATOM 1859 N N . ARG A 1 239 ? 1.731 -6.906 -27.549 1.00 35.66 239 ARG A N 1
ATOM 1860 C CA . ARG A 1 239 ? 1.435 -6.686 -26.123 1.00 35.66 239 ARG A CA 1
ATOM 1861 C C . ARG A 1 239 ? 2.552 -5.874 -25.478 1.00 35.66 239 ARG A C 1
ATOM 1863 O O . ARG A 1 239 ? 3.419 -6.388 -24.779 1.00 35.66 239 ARG A O 1
ATOM 1870 N N . GLY A 1 240 ? 2.522 -4.573 -25.712 1.00 38.09 240 GLY A N 1
ATOM 1871 C CA . GLY A 1 240 ? 3.315 -3.615 -24.960 1.00 38.09 240 GLY A CA 1
ATOM 1872 C C . GLY A 1 240 ? 2.394 -2.601 -24.323 1.00 38.09 240 GLY A C 1
ATOM 1873 O O . GLY A 1 240 ? 2.171 -1.577 -24.948 1.00 38.09 240 GLY A O 1
ATOM 1874 N N . ASN A 1 241 ? 1.851 -2.920 -23.143 1.00 35.62 241 ASN A N 1
ATOM 1875 C CA . ASN A 1 241 ? 1.202 -2.000 -22.199 1.00 35.62 241 ASN A CA 1
ATOM 1876 C C . ASN A 1 241 ? 0.861 -2.816 -20.934 1.00 35.62 241 ASN A C 1
ATOM 1878 O O . ASN A 1 241 ? 0.243 -3.869 -21.042 1.00 35.62 241 ASN A O 1
ATOM 1882 N N . VAL A 1 242 ? 1.248 -2.491 -19.697 1.00 43.31 242 VAL A N 1
ATOM 1883 C CA . VAL A 1 242 ? 1.717 -1.280 -18.973 1.00 43.31 242 VAL A CA 1
ATOM 1884 C C . VAL A 1 242 ? 2.347 -1.827 -17.656 1.00 43.31 242 VAL A C 1
ATOM 1886 O O . VAL A 1 242 ? 2.171 -3.024 -17.397 1.00 43.31 242 VAL A O 1
ATOM 1889 N N . PRO A 1 243 ? 2.858 -1.049 -16.679 1.00 31.31 243 PRO A N 1
ATOM 1890 C CA . PRO A 1 243 ? 2.584 -1.443 -15.295 1.00 31.31 243 PRO A CA 1
ATOM 1891 C C . PRO A 1 243 ? 1.104 -1.171 -14.963 1.00 31.31 243 PRO A C 1
ATOM 1893 O O . PRO A 1 243 ? 0.776 -0.166 -14.339 1.00 31.31 243 PRO A O 1
ATOM 1896 N N . GLY A 1 244 ? 0.205 -2.048 -15.441 1.00 31.14 244 GLY A N 1
ATOM 1897 C CA . GLY A 1 244 ? -1.244 -1.948 -15.197 1.00 31.14 244 GLY A CA 1
ATOM 1898 C C . GLY A 1 244 ? -2.238 -2.541 -16.216 1.00 31.14 244 GLY A C 1
ATOM 1899 O O . GLY A 1 244 ? -3.367 -2.077 -16.220 1.00 31.14 244 GLY A O 1
ATOM 1900 N N . THR A 1 245 ? -1.833 -3.544 -17.013 1.00 35.66 245 THR A N 1
ATOM 1901 C CA . THR A 1 245 ? -2.584 -4.544 -17.846 1.00 35.66 245 THR A CA 1
ATOM 1902 C C . THR A 1 245 ? -4.121 -4.437 -18.033 1.00 35.66 245 THR A C 1
ATOM 1904 O O . THR A 1 245 ? -4.858 -4.257 -17.076 1.00 35.66 245 THR A O 1
ATOM 1907 N N . GLU A 1 246 ? -4.656 -4.720 -19.232 1.00 31.45 246 GLU A N 1
ATOM 1908 C CA . GLU A 1 246 ? -5.212 -6.060 -19.534 1.00 31.45 246 GLU A CA 1
ATOM 1909 C C . GLU A 1 246 ? -5.305 -6.442 -21.032 1.00 31.45 246 GLU A C 1
ATOM 1911 O O . GLU A 1 246 ? -5.193 -5.626 -21.942 1.00 31.45 246 GLU A O 1
ATOM 1916 N N . SER A 1 247 ? -5.488 -7.751 -21.234 1.00 30.23 247 SER A N 1
ATOM 1917 C CA . SER A 1 247 ? -5.450 -8.558 -22.457 1.00 30.23 247 SER A CA 1
ATOM 1918 C C . SER A 1 247 ? -6.817 -8.795 -23.116 1.00 30.23 247 SER A C 1
ATOM 1920 O O . SER A 1 247 ? -7.730 -9.291 -22.460 1.00 30.23 247 SER A O 1
ATOM 1922 N N . GLY A 1 248 ? -6.915 -8.587 -24.436 1.00 29.36 248 GLY A N 1
ATOM 1923 C CA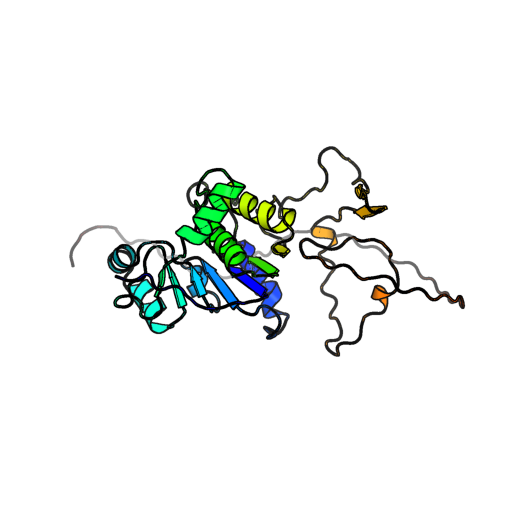 . GLY A 1 248 ? -8.072 -8.970 -25.259 1.00 29.36 248 GLY A CA 1
ATOM 1924 C C . GLY A 1 248 ? -7.983 -10.387 -25.850 1.00 29.36 248 GLY A C 1
ATOM 1925 O O . GLY A 1 248 ? -6.912 -10.840 -26.260 1.00 29.36 248 GLY A O 1
ATOM 1926 N N . VAL A 1 249 ? -9.129 -11.070 -25.858 1.00 28.88 249 VAL A N 1
ATOM 1927 C CA . VAL A 1 249 ? -9.422 -12.403 -26.414 1.00 28.88 249 VAL A CA 1
ATOM 1928 C C . VAL A 1 249 ? -9.618 -12.315 -27.937 1.00 28.88 249 VAL A C 1
ATOM 1930 O O . VAL A 1 249 ? -10.191 -11.349 -28.429 1.00 28.88 249 VAL A O 1
ATOM 1933 N N . SER A 1 250 ? -9.141 -13.317 -28.680 1.00 31.03 250 SER A N 1
ATOM 1934 C CA . SER A 1 250 ? -9.267 -13.432 -30.139 1.00 31.03 250 SER A CA 1
ATOM 1935 C C . SER A 1 250 ? -10.670 -13.869 -30.570 1.00 31.03 250 SER A C 1
ATOM 1937 O O . SER A 1 250 ? -11.121 -14.916 -30.109 1.00 31.03 250 SER A O 1
ATOM 1939 N N . ASP A 1 251 ? -11.267 -13.163 -31.533 1.00 28.69 251 ASP A N 1
ATOM 1940 C CA . ASP A 1 251 ? -12.283 -13.724 -32.427 1.00 28.69 251 ASP A CA 1
ATOM 1941 C C . ASP A 1 251 ? -11.920 -13.441 -33.893 1.00 28.69 251 ASP A C 1
ATOM 1943 O O . ASP A 1 251 ? -11.537 -12.339 -34.284 1.00 28.69 251 ASP A O 1
ATOM 1947 N N . ASP A 1 252 ? -12.004 -14.515 -34.668 1.00 34.53 252 ASP A N 1
ATOM 1948 C CA . ASP A 1 252 ? -11.603 -14.701 -36.056 1.00 34.53 252 ASP A CA 1
ATOM 1949 C C . ASP A 1 252 ? -12.709 -14.224 -37.016 1.00 34.53 252 ASP A C 1
ATOM 1951 O O . ASP A 1 252 ? -13.853 -14.666 -36.915 1.00 34.53 252 ASP A O 1
ATOM 1955 N N . SER A 1 253 ? -12.389 -13.325 -37.951 1.00 28.48 253 SER A N 1
ATOM 1956 C CA . SER A 1 253 ? -13.035 -13.251 -39.275 1.00 28.48 253 SER A CA 1
ATOM 1957 C C . SER A 1 253 ? -12.308 -12.256 -40.189 1.00 28.48 253 SER A C 1
ATOM 1959 O O . SER A 1 253 ? -12.095 -11.096 -39.845 1.00 28.48 253 SER A O 1
ATOM 1961 N N . GLY A 1 254 ? -11.888 -12.740 -41.359 1.00 30.47 254 GLY A N 1
ATOM 1962 C CA . GLY A 1 254 ? -11.154 -11.970 -42.360 1.00 30.47 254 GLY A CA 1
ATOM 1963 C C . GLY A 1 254 ? -12.021 -11.081 -43.254 1.00 30.47 254 GLY A C 1
ATOM 1964 O O . GLY A 1 254 ? -13.211 -11.321 -43.411 1.00 30.47 254 GLY A O 1
ATOM 1965 N N . ASP A 1 255 ? -11.387 -10.072 -43.858 1.00 28.88 255 ASP A N 1
ATOM 1966 C CA . ASP A 1 255 ? -11.410 -9.782 -45.302 1.00 28.88 255 ASP A CA 1
ATOM 1967 C C . ASP A 1 255 ? -10.555 -8.530 -45.615 1.00 28.88 255 ASP A C 1
ATOM 1969 O O . ASP A 1 255 ? -10.458 -7.592 -44.826 1.00 28.88 255 ASP A O 1
ATOM 1973 N N . ALA A 1 256 ? -9.914 -8.526 -46.785 1.00 27.44 256 ALA A N 1
ATOM 1974 C CA . ALA A 1 256 ? -9.131 -7.425 -47.375 1.00 27.44 256 ALA A CA 1
ATOM 1975 C C . ALA A 1 256 ? -9.935 -6.756 -48.531 1.00 27.44 256 ALA A C 1
ATOM 1977 O O . ALA A 1 256 ? -11.010 -7.253 -48.861 1.00 27.44 256 ALA A O 1
ATOM 1978 N N . PRO A 1 257 ? -9.395 -5.821 -49.352 1.00 46.97 257 PRO A N 1
ATOM 1979 C CA . PRO A 1 257 ? -8.727 -4.528 -49.098 1.00 46.97 257 PRO A CA 1
ATOM 1980 C C . PRO A 1 257 ? -9.278 -3.361 -49.984 1.00 46.97 257 PRO A C 1
ATOM 1982 O O . PRO A 1 257 ? -9.978 -3.598 -50.965 1.00 46.97 257 PRO A O 1
ATOM 1985 N N . ASN A 1 258 ? -8.901 -2.101 -49.694 1.00 28.97 258 ASN A N 1
ATOM 1986 C CA . ASN A 1 258 ? -8.703 -0.938 -50.614 1.00 28.97 258 ASN A CA 1
ATOM 1987 C C . ASN A 1 258 ? -8.604 0.355 -49.764 1.00 28.97 258 ASN A C 1
ATOM 1989 O O . ASN A 1 258 ? -9.270 0.437 -48.746 1.00 28.97 258 ASN A O 1
ATOM 1993 N N . GLY A 1 259 ? -7.870 1.429 -50.068 1.00 28.67 259 GLY A N 1
ATOM 1994 C CA . GLY A 1 259 ? -7.081 1.845 -51.222 1.00 28.67 259 GLY A CA 1
ATOM 1995 C C . GLY A 1 259 ? -6.466 3.244 -50.961 1.00 28.67 259 GLY A C 1
ATOM 1996 O O . GLY A 1 259 ? -6.881 3.966 -50.063 1.00 28.67 259 GLY A O 1
ATOM 1997 N N . SER A 1 260 ? -5.448 3.560 -51.761 1.00 27.59 260 SER A N 1
ATOM 1998 C CA . SER A 1 260 ? -4.658 4.794 -51.967 1.00 27.59 260 SER A CA 1
ATOM 1999 C C . SER A 1 260 ? -5.153 6.184 -51.506 1.00 27.59 260 SER A C 1
ATOM 2001 O O . SER A 1 260 ? -6.268 6.585 -51.834 1.00 27.59 260 SER A O 1
ATOM 2003 N N . ASN A 1 261 ? -4.218 6.978 -50.953 1.00 31.09 261 ASN A N 1
ATOM 2004 C CA . ASN A 1 261 ? -3.720 8.315 -51.393 1.00 31.09 261 ASN A CA 1
ATOM 2005 C C . ASN A 1 261 ? -2.926 8.925 -50.206 1.00 31.09 261 ASN A C 1
ATOM 2007 O O . ASN A 1 261 ? -3.413 8.883 -49.090 1.00 31.09 261 ASN A O 1
ATOM 2011 N N . GLY A 1 262 ? -1.705 9.464 -50.270 1.00 26.28 262 GLY A N 1
ATOM 2012 C CA . GLY A 1 262 ? -0.958 10.095 -51.351 1.00 26.28 262 GLY A CA 1
ATOM 2013 C C . GLY A 1 262 ? -0.956 11.620 -51.172 1.00 26.28 262 GLY A C 1
ATOM 2014 O O . GLY A 1 262 ? -1.831 12.253 -51.743 1.00 26.28 262 GLY A O 1
ATOM 2015 N N . ALA A 1 263 ? -0.010 12.198 -50.411 1.00 30.17 263 ALA A N 1
ATOM 2016 C CA . ALA A 1 263 ? 0.601 13.511 -50.697 1.00 30.17 263 ALA A CA 1
ATOM 2017 C C . ALA A 1 263 ? 1.692 13.915 -49.682 1.00 30.17 263 ALA A C 1
ATOM 2019 O O . ALA A 1 263 ? 1.509 13.912 -48.471 1.00 30.17 263 ALA A O 1
ATOM 2020 N N . ASP A 1 264 ? 2.809 14.287 -50.287 1.00 29.09 264 ASP A N 1
ATOM 2021 C CA . ASP A 1 264 ? 4.099 14.794 -49.836 1.00 29.09 264 ASP A CA 1
ATOM 2022 C C . ASP A 1 264 ? 4.047 16.235 -49.268 1.00 29.09 264 ASP A C 1
ATOM 2024 O O . ASP A 1 264 ? 3.266 17.059 -49.748 1.00 29.09 264 ASP A O 1
ATOM 2028 N N . SER A 1 265 ? 4.899 16.575 -48.290 1.00 32.25 265 SER A N 1
ATOM 2029 C CA . SER A 1 265 ? 5.769 17.774 -48.337 1.00 32.25 265 SER A CA 1
ATOM 2030 C C . SER A 1 265 ? 6.627 17.954 -47.071 1.00 32.25 265 SER A C 1
ATOM 2032 O O . SER A 1 265 ? 6.217 17.734 -45.936 1.00 32.25 265 SER A O 1
ATOM 2034 N N . THR A 1 266 ? 7.873 18.339 -47.329 1.00 35.66 266 THR A N 1
ATOM 2035 C CA . THR A 1 266 ? 9.068 18.383 -46.473 1.00 35.66 266 THR A CA 1
ATOM 2036 C C . THR A 1 266 ? 9.206 19.710 -45.671 1.00 35.66 266 THR A C 1
ATOM 2038 O O . THR A 1 266 ? 8.458 20.654 -45.921 1.00 35.66 266 THR A O 1
ATOM 2041 N N . PRO A 1 267 ? 10.145 19.806 -44.696 1.00 39.81 267 PRO A N 1
ATOM 2042 C CA . PRO A 1 267 ? 10.093 20.706 -43.528 1.00 39.81 267 PRO A CA 1
ATOM 2043 C C . PRO A 1 267 ? 10.915 22.003 -43.679 1.00 39.81 267 PRO A C 1
ATOM 2045 O O . PRO A 1 267 ? 11.634 22.176 -44.665 1.00 39.81 267 PRO A O 1
ATOM 2048 N N . PRO A 1 268 ? 10.950 22.855 -42.629 1.00 40.09 268 PRO A N 1
ATOM 2049 C CA . PRO A 1 268 ? 12.251 23.386 -42.212 1.00 40.09 268 PRO A CA 1
ATOM 2050 C C . PRO A 1 268 ? 12.478 23.488 -40.684 1.00 40.09 268 PRO A C 1
ATOM 2052 O O . PRO A 1 268 ? 11.694 24.061 -39.938 1.00 40.09 268 PRO A O 1
ATOM 2055 N N . THR A 1 269 ? 13.622 22.929 -40.270 1.00 31.64 269 THR A N 1
ATOM 2056 C CA . THR A 1 269 ? 14.699 23.488 -39.417 1.00 31.64 269 THR A CA 1
ATOM 2057 C C . THR A 1 269 ? 14.398 24.493 -38.291 1.00 31.64 269 THR A C 1
ATOM 2059 O O . THR A 1 269 ? 13.901 25.585 -38.546 1.00 31.64 269 THR A O 1
ATOM 2062 N N . GLY A 1 270 ? 14.967 24.238 -37.101 1.00 29.61 270 GLY A N 1
ATOM 2063 C CA . GLY A 1 270 ? 15.338 25.307 -36.159 1.00 29.61 270 GLY A CA 1
ATOM 2064 C C . GLY A 1 270 ? 15.593 24.861 -34.716 1.00 29.61 270 GLY A C 1
ATOM 2065 O O . GLY A 1 270 ? 14.722 24.988 -33.868 1.00 29.61 270 GLY A O 1
ATOM 2066 N N . PHE A 1 271 ? 16.797 24.363 -34.426 1.00 29.77 271 PHE A N 1
ATOM 2067 C CA . PHE A 1 271 ? 17.293 24.128 -33.064 1.00 29.77 271 PHE A CA 1
ATOM 2068 C C . PHE A 1 271 ? 17.586 25.451 -32.331 1.00 29.77 271 PHE A C 1
ATOM 2070 O O . PHE A 1 271 ? 18.335 26.272 -32.854 1.00 29.77 271 PHE A O 1
ATOM 2077 N N . ALA A 1 272 ? 17.133 25.583 -31.078 1.00 29.97 272 ALA A N 1
ATOM 2078 C CA . ALA A 1 272 ? 17.819 26.350 -30.031 1.00 29.97 272 ALA A CA 1
ATOM 2079 C C . ALA A 1 272 ? 17.424 25.823 -28.633 1.00 29.97 272 ALA A C 1
ATOM 2081 O O . ALA A 1 272 ? 16.244 25.743 -28.302 1.00 29.97 272 ALA A O 1
ATOM 2082 N N . ARG A 1 273 ? 18.418 25.444 -27.814 1.00 31.11 273 ARG A N 1
ATOM 2083 C CA . ARG A 1 273 ? 18.293 25.241 -26.353 1.00 31.11 273 ARG A CA 1
ATOM 2084 C C . ARG A 1 273 ? 19.051 26.382 -25.612 1.00 31.11 273 ARG A C 1
ATOM 2086 O O . ARG A 1 273 ? 19.527 27.287 -26.289 1.00 31.11 273 ARG A O 1
ATOM 2093 N N . PRO A 1 274 ? 19.167 26.404 -24.268 1.00 33.75 274 PRO A N 1
ATOM 2094 C CA . PRO A 1 274 ? 18.454 27.357 -23.425 1.00 33.75 274 PRO A CA 1
ATOM 2095 C C . PRO A 1 274 ? 19.393 28.293 -22.640 1.00 33.75 274 PRO A C 1
ATOM 2097 O O . PRO A 1 274 ? 20.518 27.936 -22.301 1.00 33.75 274 PRO A O 1
ATOM 2100 N N . GLY A 1 275 ? 18.859 29.444 -22.236 1.00 31.45 275 GLY A N 1
ATOM 2101 C CA . GLY A 1 275 ? 19.443 30.287 -21.195 1.00 31.45 275 GLY A CA 1
ATOM 2102 C C . GLY A 1 275 ? 20.068 31.569 -21.720 1.00 31.45 275 GLY A C 1
ATOM 2103 O O . GLY A 1 275 ? 21.177 31.546 -22.226 1.00 31.45 275 GLY A O 1
ATOM 2104 N N . GLU A 1 276 ? 19.381 32.688 -21.493 1.00 31.50 276 GLU A N 1
ATOM 2105 C CA . GLU A 1 276 ? 20.036 33.937 -21.108 1.00 31.50 276 GLU A CA 1
ATOM 2106 C C . GLU A 1 276 ? 19.035 34.902 -20.446 1.00 31.50 276 GLU A C 1
ATOM 2108 O O . GLU A 1 276 ? 17.985 35.230 -20.987 1.00 31.50 276 GLU A O 1
ATOM 2113 N N . SER A 1 277 ? 19.400 35.283 -19.219 1.00 31.45 277 SER A N 1
ATOM 2114 C CA . SER A 1 277 ? 19.117 36.526 -18.491 1.00 31.45 277 SER A CA 1
ATOM 2115 C C . SER A 1 277 ? 17.701 37.121 -18.477 1.00 31.45 277 SER A C 1
ATOM 2117 O O . SER A 1 277 ? 17.300 37.848 -19.379 1.00 31.45 277 SER A O 1
ATOM 2119 N N . LEU A 1 278 ? 17.056 37.021 -17.311 1.00 31.42 278 LEU A N 1
ATOM 2120 C CA . LEU A 1 278 ? 16.248 38.117 -16.772 1.00 31.42 278 LEU A CA 1
ATOM 2121 C C . LEU A 1 278 ? 17.037 38.762 -15.624 1.00 31.42 278 LEU A C 1
ATOM 2123 O O . LEU A 1 278 ? 17.136 38.219 -14.523 1.00 31.42 278 LEU A O 1
ATOM 2127 N N . ARG A 1 279 ? 17.668 39.897 -15.931 1.00 30.84 279 ARG A N 1
ATOM 2128 C CA . ARG A 1 279 ? 18.087 40.920 -14.967 1.00 30.84 279 ARG A CA 1
ATOM 2129 C C . ARG A 1 279 ? 17.204 42.149 -15.183 1.00 30.84 279 ARG A C 1
ATOM 2131 O O . ARG A 1 279 ? 16.702 42.340 -16.285 1.00 30.84 279 ARG A O 1
ATOM 2138 N N . ASP A 1 280 ? 17.132 42.952 -14.126 1.00 31.23 280 ASP A N 1
ATOM 2139 C CA . ASP A 1 280 ? 16.362 44.185 -13.919 1.00 31.23 280 ASP A CA 1
ATOM 2140 C C . ASP A 1 280 ? 14.881 43.999 -13.574 1.00 31.23 280 ASP A C 1
ATOM 2142 O O . ASP A 1 280 ? 14.172 43.209 -14.180 1.00 31.23 280 ASP A O 1
ATOM 2146 N N . SER A 1 281 ? 14.320 44.705 -12.595 1.00 33.00 281 SER A N 1
ATOM 2147 C CA . SER A 1 281 ? 14.839 45.738 -11.682 1.00 33.00 281 SER A CA 1
ATOM 2148 C C . SER A 1 281 ? 13.707 46.050 -10.702 1.00 33.00 281 SER A C 1
ATOM 2150 O O . SER A 1 281 ? 12.549 46.096 -11.118 1.00 33.00 281 SER A O 1
ATOM 2152 N N . GLY A 1 282 ? 14.011 46.300 -9.431 1.00 28.89 282 GLY A N 1
ATOM 2153 C CA . GLY A 1 282 ? 13.001 46.719 -8.460 1.00 28.89 282 GLY A CA 1
ATOM 2154 C C . GLY A 1 282 ? 13.603 47.001 -7.095 1.00 28.89 282 GLY A C 1
ATOM 2155 O O . GLY A 1 282 ? 13.622 46.133 -6.231 1.00 28.89 282 GLY A O 1
ATOM 2156 N N . GLU A 1 283 ? 14.150 48.204 -6.961 1.00 34.25 283 GLU A N 1
ATOM 2157 C CA . GLU A 1 283 ? 14.737 48.794 -5.759 1.00 34.25 283 GLU A CA 1
ATOM 2158 C C . GLU A 1 283 ? 13.771 48.886 -4.566 1.00 34.25 283 GLU A C 1
ATOM 2160 O O . GLU A 1 283 ? 12.588 49.162 -4.747 1.00 34.25 283 GLU A O 1
ATOM 2165 N N . ALA A 1 284 ? 14.333 48.742 -3.359 1.00 33.16 284 ALA A N 1
ATOM 2166 C CA . ALA A 1 284 ? 14.050 49.470 -2.106 1.00 33.16 284 ALA A CA 1
ATOM 2167 C C . ALA A 1 284 ? 14.417 48.545 -0.934 1.00 33.16 284 ALA A C 1
ATOM 2169 O O . ALA A 1 284 ? 14.002 47.397 -0.900 1.00 33.16 284 ALA A O 1
ATOM 2170 N N . 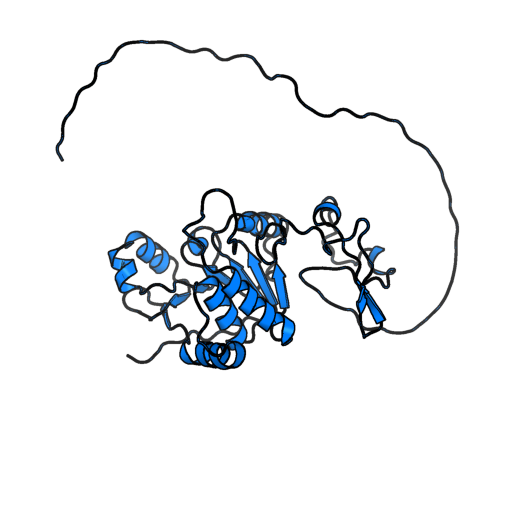GLY A 1 285 ? 15.167 48.910 0.091 1.00 32.94 285 GLY A N 1
ATOM 2171 C CA . GLY A 1 285 ? 15.911 50.098 0.462 1.00 32.94 285 GLY A CA 1
ATOM 2172 C C . GLY A 1 285 ? 16.728 49.660 1.683 1.00 32.94 285 GLY A C 1
ATOM 2173 O O . GLY A 1 285 ? 16.299 48.791 2.445 1.00 32.94 285 GLY A O 1
ATOM 2174 N N . ARG A 1 286 ? 17.946 50.180 1.808 1.00 32.47 286 ARG A N 1
ATOM 2175 C CA . ARG A 1 286 ? 18.769 50.006 3.007 1.00 32.47 286 ARG A CA 1
ATOM 2176 C C . ARG A 1 286 ? 18.113 50.756 4.160 1.00 32.47 286 ARG A C 1
ATOM 2178 O O . ARG A 1 286 ? 17.675 51.874 3.937 1.00 32.47 286 ARG A O 1
ATOM 2185 N N . ASP A 1 287 ? 18.155 50.171 5.348 1.00 34.38 287 ASP A N 1
ATOM 2186 C CA . ASP A 1 287 ? 18.593 50.895 6.536 1.00 34.38 287 ASP A CA 1
ATOM 2187 C C . ASP A 1 287 ? 19.287 49.923 7.496 1.00 34.38 287 ASP A C 1
ATOM 2189 O O . ASP A 1 287 ? 18.873 48.777 7.689 1.00 34.38 287 ASP A O 1
ATOM 2193 N N . GLU A 1 288 ? 20.428 50.397 7.980 1.00 36.78 288 GLU A N 1
ATOM 2194 C CA . GLU A 1 288 ? 21.349 49.753 8.903 1.00 36.78 288 GLU A CA 1
ATOM 2195 C C . GLU A 1 288 ? 20.868 49.904 10.359 1.00 36.78 288 GLU A C 1
ATOM 2197 O O . GLU A 1 288 ? 20.000 50.714 10.673 1.00 36.78 288 GLU A O 1
ATOM 2202 N N . ASP A 1 289 ? 21.529 49.144 11.233 1.00 33.91 289 ASP A N 1
ATOM 2203 C CA . ASP A 1 289 ? 21.625 49.314 12.686 1.00 33.91 289 ASP A CA 1
ATOM 2204 C C . ASP A 1 289 ? 20.449 48.885 13.577 1.00 33.91 289 ASP A C 1
ATOM 2206 O O . ASP A 1 289 ? 19.370 49.470 13.612 1.00 33.91 289 ASP A O 1
ATOM 2210 N N . GLY A 1 290 ? 20.717 47.889 14.435 1.00 31.38 290 GLY A N 1
ATOM 2211 C CA . GLY A 1 290 ? 19.796 47.550 15.519 1.00 31.38 290 GLY A CA 1
ATOM 2212 C C . GLY A 1 290 ? 20.090 46.272 16.301 1.00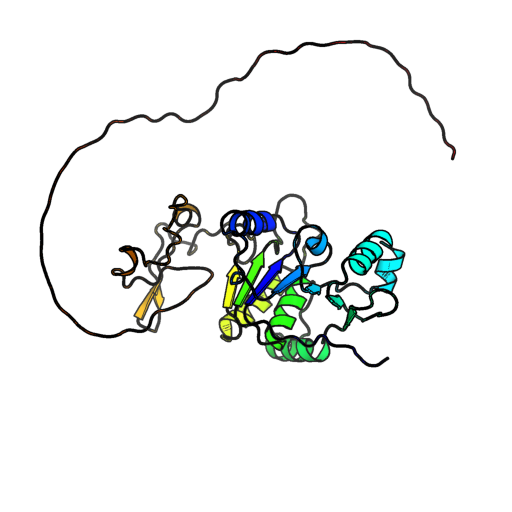 31.38 290 GLY A C 1
ATOM 2213 O O . GLY A 1 290 ? 19.287 45.354 16.289 1.00 31.38 290 GLY A O 1
ATOM 2214 N N . ASN A 1 291 ? 21.232 46.226 16.989 1.00 32.50 291 ASN A N 1
ATOM 2215 C CA . ASN A 1 291 ? 21.388 45.723 18.365 1.00 32.50 291 ASN A CA 1
ATOM 2216 C C . ASN A 1 291 ? 20.626 44.437 18.812 1.00 32.50 291 ASN A C 1
ATOM 2218 O O . ASN A 1 291 ? 19.427 44.452 19.073 1.00 32.50 291 ASN A O 1
ATOM 2222 N N . SER A 1 292 ? 21.364 43.350 19.081 1.00 37.84 292 SER A N 1
ATOM 2223 C CA . SER A 1 292 ? 20.961 42.319 20.070 1.00 37.84 292 SER A CA 1
ATOM 2224 C C . SER A 1 292 ? 21.089 42.903 21.493 1.00 37.84 292 SER A C 1
ATOM 2226 O O . SER A 1 292 ? 22.032 43.670 21.693 1.00 37.84 292 SER A O 1
ATOM 2228 N N . PRO A 1 293 ? 20.239 42.565 22.498 1.00 42.28 293 PRO A N 1
ATOM 2229 C CA . PRO A 1 293 ? 20.299 41.246 23.160 1.00 42.28 293 PRO A CA 1
ATOM 2230 C C . PRO A 1 293 ? 18.992 40.703 23.812 1.00 42.28 293 PRO A C 1
ATOM 2232 O O . PRO A 1 293 ? 18.164 41.451 24.306 1.00 42.28 293 PRO A O 1
ATOM 2235 N N . GLY A 1 294 ? 18.895 39.368 23.905 1.00 33.44 294 GLY A N 1
ATOM 2236 C CA . GLY A 1 294 ? 18.584 38.590 25.124 1.00 33.44 294 GLY A CA 1
ATOM 2237 C C . GLY A 1 294 ? 17.252 38.705 25.908 1.00 33.44 294 GLY A C 1
ATOM 2238 O O . GLY A 1 294 ? 16.817 39.776 26.300 1.00 33.44 294 GLY A O 1
ATOM 2239 N N . VAL A 1 295 ? 16.815 37.514 26.363 1.00 34.75 295 VAL A N 1
ATOM 2240 C CA . VAL A 1 295 ? 16.152 37.173 27.653 1.00 34.75 295 VAL A CA 1
ATOM 2241 C C . VAL A 1 295 ? 14.634 36.869 27.655 1.00 34.75 295 VAL A C 1
ATOM 2243 O O . VAL A 1 295 ? 13.789 37.734 27.497 1.00 34.75 295 VAL A O 1
ATOM 2246 N N . ALA A 1 296 ? 14.367 35.577 27.911 1.00 34.16 296 ALA A N 1
ATOM 2247 C CA . ALA A 1 296 ? 13.345 34.894 28.727 1.00 34.16 296 ALA A CA 1
ATOM 2248 C C . ALA A 1 296 ? 12.016 35.562 29.160 1.00 34.16 296 ALA A C 1
ATOM 2250 O O . ALA A 1 296 ? 12.003 36.642 29.738 1.00 34.16 296 ALA A O 1
ATOM 2251 N N . GLY A 1 297 ? 10.955 34.734 29.144 1.00 30.81 297 GLY A N 1
ATOM 2252 C CA . GLY A 1 297 ? 9.937 34.673 30.207 1.00 30.81 297 GLY A CA 1
ATOM 2253 C C . GLY A 1 297 ? 8.483 34.803 29.743 1.00 30.81 297 GLY A C 1
ATOM 2254 O O . GLY A 1 297 ? 8.076 35.886 29.335 1.00 30.81 297 GLY A O 1
ATOM 2255 N N . GLY A 1 298 ? 7.697 33.725 29.881 1.00 33.19 298 GLY A N 1
ATOM 2256 C CA . GLY A 1 298 ? 6.240 33.701 29.683 1.00 33.19 298 GLY A CA 1
ATOM 2257 C C . GLY A 1 298 ? 5.709 32.327 29.321 1.00 33.19 298 GLY A C 1
ATOM 2258 O O . GLY A 1 298 ? 5.824 31.979 28.128 1.00 33.19 298 GLY A O 1
#

Radius of gyration: 25.8 Å; Cα contacts (8 Å, |Δi|>4): 379; chains: 1; bounding box: 41×70×82 Å